Protein AF-A0A380S3Y5-F1 (afdb_monomer_lite)

Sequence (289 aa):
MFCKILGYDIKRGILNSYKGHILTVLLSIFICISFACEYTKFYELKSAHYLDILFFAFAGSPKFVPGKDMQFVFPLFWATIFLLPLYLSSYYPFYDLIGYGKTILIQSGSRYKWWLSKTIWCILRIAAYFLAIYLVALVFCLVMGIPVKYSVTENAHSMVINSCYKADVYAPGEYALLDFNGQMGILFLLAPVIVLSVLSILQMTISLLSTPVYGFLLSAVILVSSTYYLHPLFIGNYLMVLRSDRLFSGGVNEVTGSAISLLLIIFVTVINLMVFKKYDILANVFKDE

Radius of gyration: 20.64 Å; chains: 1; bounding box: 56×35×61 Å

Foldseek 3Di:
DLVVLLVVLCVVLPVVLVVLLVVLLVLLVVLLVVQCVLLVVPDDQQPWELVLSLLLQLQFAAADDPPLPDDQDGPVSNLCLQLSLLVSLLCSLLCLLLPVVVVVCVVVVDLPSNLVSSLVSLLVSQVVSLVSSSVSSVVSCVVSVHHHDQFGDPSSVCSSCVVHPDPVRDDPDQWDFDDAPRHDDPLLSCLSSLQSSLLSLQLSLVCLVPNSVVSSVVSSVLLSVCSHDQDLVSLNQLSHPSQDCSTTVNHDHSVSSSVVSNVSSVVSSVVSSVSSVPRDSPPVPPPVD

pLDDT: mean 90.15, std 9.68, range [37.62, 98.56]

Secondary structure (DSSP, 8-state):
-HHHHHHHHIIIIIIT-HHHHHHHHHHHHHHHHHHHHHHTTTS-GGG--HHHHHHHHT-------TTSS------HHHHHHHHHHHHHHHTHHHHHHHTHHHHHHHHHT-HHHHHHHHHHHHHHHHHHHHHHHHHHHHHHHHHHT----SS--HHHHHHHHHHH--TTTSPTTTTPBP---S---THHHHHHHHHHHHHHHHHHHHHHHS-HHHHHHHHHHHHHHHHH---TT-GGGGG-GGGBTTTBTT-B-HHHHHHHHHHHHHHHHHHHHHHHHH--TTGGGSS--

Structure (mmCIF, N/CA/C/O backbone):
data_AF-A0A380S3Y5-F1
#
_entry.id   AF-A0A380S3Y5-F1
#
loop_
_atom_site.group_PDB
_atom_site.id
_atom_site.type_symbol
_atom_site.label_atom_id
_atom_site.label_alt_id
_atom_site.label_comp_id
_atom_site.label_asym_id
_atom_site.label_entity_id
_atom_site.label_seq_id
_atom_site.pdbx_PDB_ins_code
_atom_site.Cartn_x
_atom_site.Cartn_y
_atom_site.Cartn_z
_atom_site.occupancy
_atom_site.B_iso_or_equiv
_atom_site.auth_seq_id
_atom_site.auth_comp_id
_atom_site.auth_asym_id
_atom_site.auth_atom_id
_atom_site.pdbx_PDB_model_num
ATOM 1 N N . MET A 1 1 ? -4.730 2.626 29.800 1.00 82.19 1 MET A N 1
ATOM 2 C CA . MET A 1 1 ? -5.968 2.020 29.246 1.00 82.19 1 MET A CA 1
ATOM 3 C C . MET A 1 1 ? -5.941 1.920 27.724 1.00 82.19 1 MET A C 1
ATOM 5 O O . MET A 1 1 ? -6.146 0.826 27.228 1.00 82.19 1 MET A O 1
ATOM 9 N N . PHE A 1 2 ? -5.621 2.997 26.996 1.00 87.75 2 PHE A N 1
ATOM 10 C CA . PHE A 1 2 ? -5.506 2.990 25.528 1.00 87.75 2 PHE A CA 1
ATOM 11 C C . PHE A 1 2 ? -4.634 1.850 24.968 1.00 87.75 2 PHE A C 1
ATOM 13 O O . PHE A 1 2 ? -5.117 1.067 24.162 1.00 87.75 2 PHE A O 1
ATOM 20 N N . CYS A 1 3 ? -3.410 1.667 25.478 1.00 88.31 3 CYS A N 1
ATOM 21 C CA . CYS A 1 3 ? -2.515 0.602 25.002 1.00 88.31 3 CYS A CA 1
ATOM 22 C C . CYS A 1 3 ? -3.096 -0.812 25.171 1.00 88.31 3 CYS A C 1
ATOM 24 O O . CYS A 1 3 ? -2.767 -1.701 24.395 1.00 88.31 3 CYS A O 1
ATOM 26 N N . LYS A 1 4 ? -3.983 -1.028 26.157 1.00 88.50 4 LYS A N 1
ATOM 27 C CA . LYS A 1 4 ? -4.675 -2.315 26.334 1.00 88.50 4 LYS A CA 1
ATOM 28 C C . LYS A 1 4 ? -5.726 -2.538 25.239 1.00 88.50 4 LYS A C 1
ATOM 30 O O . LYS A 1 4 ? -5.836 -3.653 24.747 1.00 88.50 4 LYS A O 1
ATOM 35 N N . ILE A 1 5 ? -6.449 -1.485 24.842 1.00 89.88 5 ILE A N 1
ATOM 36 C CA . ILE A 1 5 ? -7.416 -1.522 23.728 1.00 89.88 5 ILE A CA 1
ATOM 37 C C . ILE A 1 5 ? -6.673 -1.793 22.417 1.00 89.88 5 ILE A C 1
ATOM 39 O O . ILE A 1 5 ? -7.020 -2.720 21.696 1.00 89.88 5 ILE A O 1
ATOM 43 N N . LEU A 1 6 ? -5.584 -1.063 22.163 1.00 91.69 6 LEU A N 1
ATOM 44 C CA . LEU A 1 6 ? -4.788 -1.256 20.953 1.00 91.69 6 LEU A CA 1
ATOM 45 C C . LEU A 1 6 ? -4.133 -2.642 20.902 1.00 91.69 6 LEU A C 1
ATOM 47 O O . LEU A 1 6 ? -4.171 -3.304 19.871 1.00 91.69 6 LEU A O 1
ATOM 51 N N . GLY A 1 7 ? -3.575 -3.123 22.016 1.00 90.94 7 GLY A N 1
ATOM 52 C CA . GLY A 1 7 ? -3.011 -4.472 22.093 1.00 90.94 7 GLY A CA 1
ATOM 53 C C . GLY A 1 7 ? -4.059 -5.562 21.844 1.00 90.94 7 GLY A C 1
ATOM 54 O O . GLY A 1 7 ? -3.783 -6.539 21.147 1.00 90.94 7 GLY A O 1
ATOM 55 N N . TYR A 1 8 ? -5.280 -5.372 22.355 1.00 90.69 8 TYR A N 1
ATOM 56 C CA . TYR A 1 8 ? -6.415 -6.237 22.043 1.00 90.69 8 TYR A CA 1
ATOM 57 C C . TYR A 1 8 ? -6.742 -6.218 20.546 1.00 90.69 8 TYR A C 1
ATOM 59 O O . TYR A 1 8 ? -6.896 -7.282 19.942 1.00 90.69 8 TYR A O 1
ATOM 67 N N . ASP A 1 9 ? -6.766 -5.031 19.938 1.00 91.31 9 ASP A N 1
ATOM 68 C CA . ASP A 1 9 ? -7.066 -4.861 18.519 1.00 91.31 9 ASP A CA 1
ATOM 69 C C . ASP A 1 9 ? -6.033 -5.519 17.609 1.00 91.31 9 ASP A C 1
ATOM 71 O O . ASP A 1 9 ? -6.380 -6.209 16.648 1.00 91.31 9 ASP A O 1
ATOM 75 N N . ILE A 1 10 ? -4.754 -5.365 17.939 1.00 91.81 10 ILE A N 1
ATOM 76 C CA . ILE A 1 10 ? -3.660 -6.025 17.228 1.00 91.81 10 ILE A CA 1
ATOM 77 C C . ILE A 1 10 ? -3.800 -7.543 17.355 1.00 91.81 10 ILE A C 1
ATOM 79 O O . ILE A 1 10 ? -3.753 -8.254 16.351 1.00 91.81 10 ILE A O 1
ATOM 83 N N . LYS A 1 11 ? -4.025 -8.061 18.567 1.00 89.62 11 LYS A N 1
ATOM 84 C CA . LYS A 1 11 ? -4.147 -9.507 18.780 1.00 89.62 11 LYS A CA 1
ATOM 85 C C . LYS A 1 11 ? -5.340 -10.089 18.024 1.00 89.62 11 LYS A C 1
ATOM 87 O O . LYS A 1 11 ? -5.193 -11.077 17.311 1.00 89.62 11 LYS A O 1
ATOM 92 N N . ARG A 1 12 ? -6.519 -9.482 18.157 1.00 86.44 12 ARG A N 1
ATOM 93 C CA . ARG A 1 12 ? -7.759 -10.036 17.604 1.00 86.44 12 ARG A CA 1
ATOM 94 C C . ARG A 1 12 ? -7.930 -9.742 16.116 1.00 86.44 12 ARG A C 1
ATOM 96 O O . ARG A 1 12 ? -8.317 -10.639 15.375 1.00 86.44 12 ARG A O 1
ATOM 103 N N . GLY A 1 13 ? -7.644 -8.518 15.684 1.00 85.19 13 GLY A N 1
ATOM 104 C CA . GLY A 1 13 ? -7.860 -8.088 14.303 1.00 85.19 13 GLY A CA 1
ATOM 105 C C . GLY A 1 13 ? -6.687 -8.365 13.363 1.00 85.19 13 GLY A C 1
ATOM 106 O O . GLY A 1 13 ? -6.912 -8.575 12.173 1.00 85.19 13 GLY A O 1
ATOM 107 N N . ILE A 1 14 ? -5.447 -8.400 13.867 1.00 89.44 14 ILE A N 1
ATOM 108 C CA . ILE A 1 14 ? -4.264 -8.705 13.045 1.00 89.44 14 ILE A CA 1
ATOM 109 C C . ILE A 1 14 ? -3.803 -10.135 13.307 1.00 89.44 14 ILE A C 1
ATOM 111 O O . ILE A 1 14 ? -3.941 -10.968 12.419 1.00 89.44 14 ILE A O 1
ATOM 115 N N . LEU A 1 15 ? -3.291 -10.461 14.497 1.00 87.56 15 LEU A N 1
ATOM 116 C CA . LEU A 1 15 ? -2.606 -11.743 14.737 1.00 87.56 15 LEU A CA 1
ATOM 117 C C . LEU A 1 15 ? -3.526 -12.961 14.563 1.00 87.56 15 LEU A C 1
ATOM 119 O O . LEU A 1 15 ? -3.148 -13.928 13.910 1.00 87.56 15 LEU A O 1
ATOM 123 N N . ASN A 1 16 ? -4.760 -12.889 15.060 1.00 85.69 16 ASN A N 1
ATOM 124 C CA . ASN A 1 16 ? -5.713 -13.998 14.967 1.00 85.69 16 ASN A CA 1
ATOM 125 C C . ASN A 1 16 ? -6.391 -14.123 13.586 1.00 85.69 16 ASN A C 1
ATOM 127 O O . ASN A 1 16 ? -7.142 -15.071 13.355 1.00 85.69 16 ASN A O 1
ATOM 131 N N . SER A 1 17 ? -6.130 -13.207 12.646 1.00 87.69 17 SER A N 1
ATOM 132 C CA . SER A 1 17 ? -6.705 -13.217 11.291 1.00 87.69 17 SER A CA 1
ATOM 133 C C . SER A 1 17 ? -5.911 -14.124 10.336 1.00 87.69 17 SER A C 1
ATOM 135 O O . SER A 1 17 ? -5.461 -13.703 9.267 1.00 87.69 17 SER A O 1
ATOM 137 N N . TYR A 1 18 ? -5.722 -15.392 10.722 1.00 87.44 18 TYR A N 1
ATOM 138 C CA . TYR A 1 18 ? -4.853 -16.339 10.007 1.00 87.44 18 TYR A CA 1
ATOM 139 C C . TYR A 1 18 ? -5.267 -16.549 8.542 1.00 87.44 18 TYR A C 1
ATOM 141 O O . TYR A 1 18 ? -4.406 -16.614 7.671 1.00 87.44 18 TYR A O 1
ATOM 149 N N . LYS A 1 19 ? -6.575 -16.568 8.240 1.00 91.44 19 LYS A N 1
ATOM 150 C CA . LYS A 1 19 ? -7.083 -16.701 6.861 1.00 91.44 19 LYS A CA 1
ATOM 151 C C . LYS A 1 19 ? -6.608 -15.559 5.960 1.00 91.44 19 LYS A C 1
ATOM 153 O O . LYS A 1 19 ? -6.195 -15.800 4.831 1.00 91.44 19 LYS A O 1
ATOM 158 N N . GLY A 1 20 ? -6.629 -14.325 6.470 1.00 92.94 20 GLY A N 1
ATOM 159 C CA . GLY A 1 20 ? -6.151 -13.158 5.727 1.00 92.94 20 GLY A CA 1
ATOM 160 C C . GLY A 1 20 ? -4.641 -13.199 5.497 1.00 92.94 20 GLY A C 1
ATOM 161 O O . GLY A 1 20 ? -4.178 -12.853 4.412 1.00 92.94 20 GLY A O 1
ATOM 162 N N . HIS A 1 21 ? -3.876 -13.675 6.484 1.00 93.12 21 HIS A N 1
ATOM 163 C CA . HIS A 1 21 ? -2.424 -13.845 6.348 1.00 93.12 21 HIS A CA 1
ATOM 164 C C . HIS A 1 21 ? -2.063 -14.917 5.325 1.00 93.12 21 HIS A C 1
ATOM 166 O O . HIS A 1 21 ? -1.235 -14.659 4.460 1.00 93.12 21 HIS A O 1
ATOM 172 N N . ILE A 1 22 ? -2.731 -16.074 5.362 1.00 95.56 22 ILE A N 1
ATOM 173 C CA . ILE A 1 22 ? -2.546 -17.140 4.366 1.00 95.56 22 ILE A CA 1
ATOM 174 C C . ILE A 1 22 ? -2.820 -16.598 2.963 1.00 95.56 22 ILE A C 1
ATOM 176 O O . ILE A 1 22 ? -1.991 -16.760 2.075 1.00 95.56 22 ILE A O 1
ATOM 180 N N . LEU A 1 23 ? -3.940 -15.898 2.769 1.00 96.75 23 LEU A N 1
ATOM 181 C CA . LEU A 1 23 ? -4.290 -15.330 1.468 1.00 96.75 23 LEU A CA 1
ATOM 182 C C . LEU A 1 23 ? -3.257 -14.300 0.980 1.00 96.75 23 LEU A C 1
ATOM 184 O O . LEU A 1 23 ? -2.917 -14.278 -0.199 1.00 96.75 23 LEU A O 1
ATOM 188 N N . THR A 1 24 ? -2.712 -13.491 1.892 1.00 97.06 24 THR A N 1
ATOM 189 C CA . THR A 1 24 ? -1.643 -12.527 1.586 1.00 97.06 24 THR A CA 1
ATOM 190 C C . THR A 1 24 ? -0.357 -13.234 1.158 1.00 97.06 24 THR A C 1
ATOM 192 O O . THR A 1 24 ? 0.256 -12.849 0.164 1.00 97.06 24 THR A O 1
ATOM 195 N N . VAL A 1 25 ? 0.039 -14.297 1.865 1.00 97.75 25 VAL A N 1
ATOM 196 C CA . VAL A 1 25 ? 1.222 -15.100 1.520 1.00 97.75 25 VAL A CA 1
ATOM 197 C C . VAL A 1 25 ? 1.037 -15.790 0.169 1.00 97.75 25 VAL A C 1
ATOM 199 O O . VAL A 1 25 ? 1.935 -15.720 -0.664 1.00 97.75 25 VAL A O 1
ATOM 202 N N . LEU A 1 26 ? -0.132 -16.384 -0.094 1.00 97.88 26 LEU A N 1
ATOM 203 C CA . LEU A 1 26 ? -0.436 -17.014 -1.383 1.00 97.88 26 LEU A CA 1
ATOM 204 C C . LEU A 1 26 ? -0.360 -16.013 -2.538 1.00 97.88 26 LEU A C 1
ATOM 206 O O . LEU A 1 26 ? 0.268 -16.303 -3.553 1.00 97.88 26 LEU A O 1
ATOM 210 N N . LEU A 1 27 ? -0.934 -14.819 -2.368 1.00 98.06 27 LEU A N 1
ATOM 211 C CA . LEU A 1 27 ? -0.817 -13.753 -3.361 1.00 98.06 27 LEU A CA 1
ATOM 212 C C . LEU A 1 27 ? 0.646 -13.334 -3.567 1.00 98.06 27 LEU A C 1
ATOM 214 O O . LEU A 1 27 ? 1.077 -13.159 -4.699 1.00 98.06 27 LEU A O 1
ATOM 218 N N . SER A 1 28 ? 1.426 -13.215 -2.494 1.00 98.06 28 SER A N 1
ATOM 219 C CA . SER A 1 28 ? 2.843 -12.832 -2.569 1.00 98.06 28 SER A CA 1
ATOM 220 C C . SER A 1 28 ? 3.682 -13.872 -3.317 1.00 98.06 28 SER A C 1
ATOM 222 O O . SER A 1 28 ? 4.519 -13.515 -4.143 1.00 98.06 28 SER A O 1
ATOM 224 N N . ILE A 1 29 ? 3.423 -15.161 -3.081 1.00 98.31 29 ILE A N 1
ATOM 225 C CA . ILE A 1 29 ? 4.042 -16.263 -3.829 1.00 98.31 29 ILE A CA 1
ATOM 226 C C . ILE A 1 29 ? 3.630 -16.191 -5.302 1.00 98.31 29 ILE A C 1
ATOM 228 O O . ILE A 1 29 ? 4.487 -16.284 -6.178 1.00 98.31 29 ILE A O 1
ATOM 232 N N . PHE A 1 30 ? 2.343 -15.970 -5.582 1.00 98.00 30 PHE A N 1
ATOM 233 C CA . PHE A 1 30 ? 1.842 -15.811 -6.946 1.00 98.00 30 PHE A CA 1
ATOM 234 C C . PHE A 1 30 ? 2.520 -14.643 -7.678 1.00 98.00 30 PHE A C 1
ATOM 236 O O . PHE A 1 30 ? 2.898 -14.803 -8.836 1.00 98.00 30 PHE A O 1
ATOM 243 N N . ILE A 1 31 ? 2.749 -13.509 -7.005 1.00 97.94 31 ILE A N 1
ATOM 244 C CA . ILE A 1 31 ? 3.502 -12.373 -7.558 1.00 97.94 31 ILE A CA 1
ATOM 245 C C . ILE A 1 31 ? 4.930 -12.794 -7.920 1.00 97.94 31 ILE A C 1
ATOM 247 O O . ILE A 1 31 ? 5.377 -12.527 -9.033 1.00 97.94 31 ILE A O 1
ATOM 251 N N . CYS A 1 32 ? 5.634 -13.474 -7.011 1.00 98.19 32 CYS A N 1
ATOM 252 C CA . CYS A 1 32 ? 7.019 -13.897 -7.233 1.00 98.19 32 CYS A CA 1
ATOM 253 C C . CYS A 1 32 ? 7.143 -14.894 -8.394 1.00 98.19 32 CYS A C 1
ATOM 255 O O . CYS A 1 32 ? 8.032 -14.758 -9.233 1.00 98.19 32 CYS A O 1
ATOM 257 N N . ILE A 1 33 ? 6.233 -15.872 -8.470 1.00 97.69 33 ILE A N 1
ATOM 258 C CA . ILE A 1 33 ? 6.188 -16.844 -9.570 1.00 97.69 33 ILE A CA 1
ATOM 259 C C . ILE A 1 33 ? 5.862 -16.137 -10.886 1.00 97.69 33 ILE A C 1
ATOM 261 O O . ILE A 1 33 ? 6.548 -16.368 -11.874 1.00 97.69 33 ILE A O 1
ATOM 265 N N . SER A 1 34 ? 4.866 -15.245 -10.894 1.00 96.94 34 SER A N 1
ATOM 266 C CA . SER A 1 34 ? 4.485 -14.489 -12.094 1.00 96.94 34 SER A CA 1
ATOM 267 C C . SER A 1 34 ? 5.649 -13.651 -12.615 1.00 96.94 34 SER A C 1
ATOM 269 O O . SER A 1 34 ? 5.942 -13.691 -13.806 1.00 96.94 34 SER A O 1
ATOM 271 N N . PHE A 1 35 ? 6.364 -12.962 -11.720 1.00 97.25 35 PHE A N 1
ATOM 272 C CA . PHE A 1 35 ? 7.582 -12.239 -12.069 1.00 97.25 35 PHE A CA 1
ATOM 273 C C . PHE A 1 35 ? 8.636 -13.172 -12.669 1.00 97.25 35 PHE A C 1
ATOM 275 O O . PHE A 1 35 ? 9.157 -12.889 -13.741 1.00 97.25 35 PHE A O 1
ATOM 282 N N . ALA A 1 36 ? 8.933 -14.299 -12.017 1.00 97.44 36 ALA A N 1
ATOM 283 C CA . ALA A 1 36 ? 9.941 -15.229 -12.509 1.00 97.44 36 ALA A CA 1
ATOM 284 C C . ALA A 1 36 ? 9.571 -15.797 -13.889 1.00 97.44 36 ALA A C 1
ATOM 286 O O . ALA A 1 36 ? 10.432 -15.865 -14.764 1.00 97.44 36 ALA A O 1
ATOM 287 N N . CYS A 1 37 ? 8.302 -16.145 -14.114 1.00 96.31 37 CYS A N 1
ATOM 288 C CA . CYS A 1 37 ? 7.811 -16.618 -15.406 1.00 96.31 37 CYS A CA 1
ATOM 289 C C . CYS A 1 37 ? 7.932 -15.553 -16.498 1.00 96.31 37 CYS A C 1
ATOM 291 O O . CYS A 1 37 ? 8.305 -15.887 -17.617 1.00 96.31 37 CYS A O 1
ATOM 293 N N . GLU A 1 38 ? 7.632 -14.289 -16.196 1.00 95.00 38 GLU A N 1
ATOM 294 C CA . GLU A 1 38 ? 7.711 -13.216 -17.191 1.00 95.00 38 GLU A CA 1
ATOM 295 C C . GLU A 1 38 ? 9.162 -12.822 -17.487 1.00 95.00 38 GLU A C 1
ATOM 297 O O . GLU A 1 38 ? 9.548 -12.679 -18.645 1.00 95.00 38 GLU A O 1
ATOM 302 N N . TYR A 1 39 ? 9.994 -12.739 -16.448 1.00 95.75 39 TYR A N 1
ATOM 303 C CA . TYR A 1 39 ? 11.393 -12.336 -16.551 1.00 95.75 39 TYR A CA 1
ATOM 304 C C . TYR A 1 39 ? 12.244 -13.377 -17.290 1.00 95.75 39 TYR A C 1
ATOM 306 O O . TYR A 1 39 ? 13.055 -13.029 -18.148 1.00 95.75 39 TYR A O 1
ATOM 314 N N . THR A 1 40 ? 12.011 -14.669 -17.027 1.00 95.75 40 THR A N 1
ATOM 315 C CA . THR A 1 40 ? 12.770 -15.775 -17.645 1.00 95.75 40 THR A CA 1
ATOM 316 C C . THR A 1 40 ? 12.479 -16.013 -19.123 1.00 95.75 40 THR A C 1
ATOM 318 O O . THR A 1 40 ? 13.234 -16.731 -19.774 1.00 95.75 40 THR A O 1
ATOM 321 N N . LYS A 1 41 ? 11.445 -15.376 -19.690 1.00 94.69 41 LYS A N 1
ATOM 322 C CA . LYS A 1 41 ? 11.217 -15.368 -21.146 1.00 94.69 41 LYS A CA 1
ATOM 323 C C . LYS A 1 41 ? 12.329 -14.647 -21.907 1.00 94.69 41 LYS A C 1
ATOM 325 O O . LYS A 1 41 ? 12.559 -14.958 -23.071 1.00 94.69 41 LYS A O 1
ATOM 330 N N . PHE A 1 42 ? 12.985 -13.684 -21.260 1.00 93.06 42 PHE A N 1
ATOM 331 C CA . PHE A 1 42 ? 13.936 -12.783 -21.909 1.00 93.06 42 PHE A CA 1
ATOM 332 C C . PHE A 1 42 ? 15.309 -12.764 -21.227 1.00 93.06 42 PHE A C 1
ATOM 334 O O . PHE A 1 42 ? 16.310 -12.521 -21.896 1.00 93.06 42 PHE A O 1
ATOM 341 N N . TYR A 1 43 ? 15.377 -13.036 -19.918 1.00 94.94 43 TYR A N 1
ATOM 342 C CA . TYR A 1 43 ? 16.585 -12.839 -19.114 1.00 94.94 43 TYR A CA 1
ATOM 343 C C . TYR A 1 43 ? 16.798 -13.954 -18.084 1.00 94.94 43 TYR A C 1
ATOM 345 O O . TYR A 1 43 ? 15.857 -14.559 -17.579 1.00 94.94 43 TYR A O 1
ATOM 353 N N . GLU A 1 44 ? 18.044 -14.195 -17.680 1.00 94.56 44 GLU A N 1
ATOM 354 C CA . GLU A 1 44 ? 18.323 -15.117 -16.576 1.00 94.56 44 GLU A CA 1
ATOM 355 C C . GLU A 1 44 ? 17.874 -14.535 -15.233 1.00 94.56 44 GLU A C 1
ATOM 357 O O . GLU A 1 44 ? 18.277 -13.429 -14.871 1.00 94.56 44 GLU A O 1
ATOM 362 N N . LEU A 1 45 ? 17.128 -15.305 -14.434 1.00 93.69 45 LEU A N 1
ATOM 363 C CA . LEU A 1 45 ? 16.557 -14.845 -13.158 1.00 93.69 45 LEU A CA 1
ATOM 364 C C . LEU A 1 45 ? 17.604 -14.284 -12.176 1.00 93.69 45 LEU A C 1
ATOM 366 O O . LEU A 1 45 ? 17.312 -13.350 -11.438 1.00 93.69 45 LEU A O 1
ATOM 370 N N . LYS A 1 46 ? 18.841 -14.799 -12.197 1.00 94.19 46 LYS A N 1
ATOM 371 C CA . LYS A 1 46 ? 19.945 -14.317 -11.343 1.00 94.19 46 LYS A CA 1
ATOM 372 C C . LYS A 1 46 ? 20.400 -12.890 -11.662 1.00 94.19 46 LYS A C 1
ATOM 374 O O . LYS A 1 46 ? 21.079 -12.282 -10.839 1.00 94.19 46 LYS A O 1
ATOM 379 N N . SER A 1 47 ? 20.049 -12.368 -12.839 1.00 95.19 47 SER A N 1
ATOM 380 C CA . SER A 1 47 ? 20.332 -10.980 -13.215 1.00 95.19 47 SER A CA 1
ATOM 381 C C . SER A 1 47 ? 19.338 -9.980 -12.616 1.00 95.19 47 SER A C 1
ATOM 383 O O . SER A 1 47 ? 19.633 -8.790 -12.612 1.00 95.19 47 SER A O 1
ATOM 385 N N . ALA A 1 48 ? 18.190 -10.444 -12.108 1.00 97.19 48 ALA A N 1
ATOM 386 C CA . ALA A 1 48 ? 17.204 -9.590 -11.453 1.00 97.19 48 ALA A CA 1
ATOM 387 C C . ALA A 1 48 ? 17.703 -9.087 -10.091 1.00 97.19 48 ALA A C 1
ATOM 389 O O . ALA A 1 48 ? 18.603 -9.659 -9.475 1.00 97.19 48 ALA A O 1
ATOM 390 N N . HIS A 1 49 ? 17.068 -8.042 -9.575 1.00 97.19 49 HIS A N 1
ATOM 391 C CA . HIS A 1 49 ? 17.216 -7.568 -8.205 1.00 97.19 49 HIS A CA 1
ATOM 392 C C . HIS A 1 49 ? 15.914 -7.747 -7.414 1.00 97.19 49 HIS A C 1
ATOM 394 O O . HIS A 1 49 ? 14.824 -7.802 -7.975 1.00 97.19 49 HIS A O 1
ATOM 400 N N . TYR A 1 50 ? 16.009 -7.758 -6.082 1.00 97.25 50 TYR A N 1
ATOM 401 C CA . TYR A 1 50 ? 14.838 -7.790 -5.191 1.00 97.25 50 TYR A CA 1
ATOM 402 C C . TYR A 1 50 ? 13.770 -6.739 -5.540 1.00 97.25 50 TYR A C 1
ATOM 404 O O . TYR A 1 50 ? 12.573 -7.035 -5.536 1.00 97.25 50 TYR A O 1
ATOM 412 N N . LEU A 1 51 ? 14.196 -5.514 -5.865 1.00 97.06 51 LEU A N 1
ATOM 413 C CA . LEU A 1 51 ? 13.271 -4.421 -6.153 1.00 97.06 51 LEU A CA 1
ATOM 414 C C . LEU A 1 51 ? 12.500 -4.614 -7.470 1.00 97.06 51 LEU A C 1
ATOM 416 O O . LEU A 1 51 ? 11.397 -4.085 -7.593 1.00 97.06 51 LEU A O 1
ATOM 420 N N . ASP A 1 52 ? 13.021 -5.414 -8.405 1.00 97.62 52 ASP A N 1
ATOM 421 C CA . ASP A 1 52 ? 12.381 -5.698 -9.697 1.00 97.62 52 ASP A CA 1
ATOM 422 C C . ASP A 1 52 ? 11.039 -6.414 -9.524 1.00 97.62 52 ASP A C 1
ATOM 424 O O . ASP A 1 52 ? 10.080 -6.125 -10.238 1.00 97.62 52 ASP A O 1
ATOM 428 N N . ILE A 1 53 ? 10.942 -7.299 -8.525 1.00 97.69 53 ILE A N 1
ATOM 429 C CA . ILE A 1 53 ? 9.709 -8.031 -8.206 1.00 97.69 53 ILE A CA 1
ATOM 430 C C . ILE A 1 53 ? 8.609 -7.052 -7.791 1.00 97.69 53 ILE A C 1
ATOM 432 O O . ILE A 1 53 ? 7.472 -7.143 -8.253 1.00 97.69 53 ILE A O 1
ATOM 436 N N . LEU A 1 54 ? 8.946 -6.096 -6.920 1.00 97.50 54 LEU A N 1
ATOM 437 C CA . LEU A 1 54 ? 8.000 -5.088 -6.441 1.00 97.50 54 LEU A CA 1
ATOM 438 C C . LEU A 1 54 ? 7.672 -4.069 -7.534 1.00 97.50 54 LEU A C 1
ATOM 440 O O . LEU A 1 54 ? 6.523 -3.653 -7.654 1.00 97.50 54 LEU A O 1
ATOM 444 N N . PHE A 1 55 ? 8.661 -3.692 -8.347 1.00 96.88 55 PHE A N 1
ATOM 445 C CA . PHE A 1 55 ? 8.474 -2.814 -9.500 1.00 96.88 55 PHE A CA 1
ATOM 446 C C . PHE A 1 55 ? 7.485 -3.421 -10.503 1.00 96.88 55 PHE A C 1
ATOM 448 O O . PHE A 1 55 ? 6.550 -2.748 -10.931 1.00 96.88 55 PHE A O 1
ATOM 455 N N . PHE A 1 56 ? 7.624 -4.718 -10.792 1.00 96.50 56 PHE A N 1
ATOM 456 C CA . PHE A 1 56 ? 6.673 -5.488 -11.590 1.00 96.50 56 PHE A CA 1
ATOM 457 C C . PHE A 1 56 ? 5.287 -5.557 -10.933 1.00 96.50 56 PHE A C 1
ATOM 459 O O . PHE A 1 56 ? 4.278 -5.274 -11.578 1.00 96.50 56 PHE A O 1
ATOM 466 N N . ALA A 1 57 ? 5.221 -5.870 -9.635 1.00 96.75 57 ALA A N 1
ATOM 467 C CA . ALA A 1 57 ? 3.960 -5.968 -8.899 1.00 96.75 57 ALA A CA 1
ATOM 468 C C . ALA A 1 57 ? 3.166 -4.651 -8.896 1.00 96.75 57 ALA A C 1
ATOM 470 O O . ALA A 1 57 ? 1.940 -4.649 -9.020 1.00 96.75 57 ALA A O 1
ATOM 471 N N . PHE A 1 58 ? 3.864 -3.522 -8.767 1.00 96.44 58 PHE A N 1
ATOM 472 C CA . PHE A 1 58 ? 3.271 -2.189 -8.672 1.00 96.44 58 PHE A CA 1
ATOM 473 C C . PHE A 1 58 ? 3.220 -1.449 -10.017 1.00 96.44 58 PHE A C 1
ATOM 475 O O . PHE A 1 58 ? 2.857 -0.273 -10.042 1.00 96.44 58 PHE A O 1
ATOM 482 N N . ALA A 1 59 ? 3.520 -2.122 -11.136 1.00 94.38 59 ALA A N 1
ATOM 483 C CA . ALA A 1 59 ? 3.521 -1.538 -12.480 1.00 94.38 59 ALA A CA 1
ATOM 484 C C . ALA A 1 59 ? 2.227 -0.759 -12.780 1.00 94.38 59 ALA A C 1
ATOM 486 O O . ALA A 1 59 ? 2.266 0.425 -13.125 1.00 94.38 59 ALA A O 1
ATOM 487 N N . GLY A 1 60 ? 1.074 -1.402 -12.569 1.00 93.50 60 GLY A N 1
ATOM 488 C CA . GLY A 1 60 ? -0.233 -0.815 -12.852 1.00 93.50 60 GLY A CA 1
ATOM 489 C C . GLY A 1 60 ? -0.496 -0.682 -14.349 1.00 93.50 60 GLY A C 1
ATOM 490 O O . GLY A 1 60 ? -0.131 -1.554 -15.130 1.00 93.50 60 GLY A O 1
ATOM 491 N N . SER A 1 61 ? -1.145 0.409 -14.747 1.00 90.44 61 SER A N 1
ATOM 492 C CA . SER A 1 61 ? -1.412 0.733 -16.154 1.00 90.44 61 SER A CA 1
ATOM 493 C C . SER A 1 61 ? -0.857 2.115 -16.498 1.00 90.44 61 SER A C 1
ATOM 495 O O . SER A 1 61 ? -0.982 3.022 -15.662 1.00 90.44 61 SER A O 1
ATOM 497 N N . PRO A 1 62 ? -0.336 2.339 -17.716 1.00 89.25 62 PRO A N 1
ATOM 498 C CA . PRO A 1 62 ? 0.046 3.679 -18.155 1.00 89.25 62 PRO A CA 1
ATOM 499 C C . PRO A 1 62 ? -1.182 4.602 -18.269 1.00 89.25 62 PRO A C 1
ATOM 501 O O . PRO A 1 62 ? -2.328 4.192 -18.040 1.00 89.25 62 PRO A O 1
ATOM 504 N N . LYS A 1 63 ? -0.960 5.878 -18.605 1.00 87.50 63 LYS A N 1
ATOM 505 C CA . LYS A 1 63 ? -2.038 6.844 -18.874 1.00 87.50 63 LYS A CA 1
ATOM 506 C C . LYS A 1 63 ? -2.962 6.310 -19.974 1.00 87.50 63 LYS A C 1
ATOM 508 O O . LYS A 1 63 ? -2.493 5.960 -21.056 1.00 87.50 63 LYS A O 1
ATOM 513 N N . PHE A 1 64 ? -4.268 6.282 -19.721 1.00 85.50 64 PHE A N 1
ATOM 514 C CA . PHE A 1 64 ? -5.246 5.981 -20.763 1.00 85.50 64 PHE A CA 1
ATOM 515 C C . PHE A 1 64 ? -5.444 7.207 -21.667 1.00 85.50 64 PHE A C 1
ATOM 517 O O . PHE A 1 64 ? -5.616 8.322 -21.173 1.00 85.50 64 PHE A O 1
ATOM 524 N N . VAL A 1 65 ? -5.404 7.004 -22.987 1.00 81.19 65 VAL A N 1
ATOM 525 C CA . VAL A 1 65 ? -5.616 8.056 -23.992 1.00 81.19 65 VAL A CA 1
ATOM 526 C C . VAL A 1 65 ? -6.809 7.652 -24.864 1.00 81.19 65 VAL A C 1
ATOM 528 O O . VAL A 1 65 ? -6.663 6.757 -25.701 1.00 81.19 65 VAL A O 1
ATOM 531 N N . PRO A 1 66 ? -7.991 8.267 -24.674 1.00 78.06 66 PRO A N 1
ATOM 532 C CA . PRO A 1 66 ? -9.166 7.968 -25.485 1.00 78.06 66 PRO A CA 1
ATOM 533 C C . PRO A 1 66 ? -8.916 8.252 -26.975 1.00 78.06 66 PRO A C 1
ATOM 535 O O . PRO A 1 66 ? -8.336 9.278 -27.320 1.00 78.06 66 PRO A O 1
ATOM 538 N N . GLY A 1 67 ? -9.385 7.365 -27.858 1.00 71.12 67 GLY A N 1
ATOM 539 C CA . GLY A 1 67 ? -9.449 7.618 -29.305 1.00 71.12 67 GLY A CA 1
ATOM 540 C C . GLY A 1 67 ? -8.196 7.301 -30.134 1.00 71.12 67 GLY A C 1
ATOM 541 O O . GLY A 1 67 ? -8.215 7.562 -31.330 1.00 71.12 67 GLY A O 1
ATOM 542 N N . LYS A 1 68 ? -7.131 6.731 -29.552 1.00 66.31 68 LYS A N 1
ATOM 543 C CA . LYS A 1 68 ? -5.899 6.332 -30.275 1.00 66.31 68 LYS A CA 1
ATOM 544 C C . LYS A 1 68 ? -5.732 4.810 -30.425 1.00 66.31 68 LYS A C 1
ATOM 546 O O . LYS A 1 68 ? -4.682 4.276 -30.082 1.00 66.31 68 LYS A O 1
ATOM 551 N N . ASP A 1 69 ? -6.790 4.100 -30.820 1.00 65.69 69 ASP A N 1
ATOM 552 C CA . ASP A 1 69 ? -6.826 2.625 -30.969 1.00 65.69 69 ASP A CA 1
ATOM 553 C C . ASP A 1 69 ? -6.433 1.807 -29.720 1.00 65.69 69 ASP A C 1
ATOM 555 O O . ASP A 1 69 ? -6.275 0.585 -29.763 1.00 65.69 69 ASP A O 1
ATOM 559 N N . MET A 1 70 ? -6.327 2.458 -28.560 1.00 66.56 70 MET A N 1
ATOM 560 C CA . MET A 1 70 ? -6.108 1.796 -27.282 1.00 66.56 70 MET A CA 1
ATOM 561 C C . MET A 1 70 ? -7.438 1.427 -26.649 1.00 66.56 70 MET A C 1
ATOM 563 O O . MET A 1 70 ? -8.218 2.290 -26.241 1.00 66.56 70 MET A O 1
ATOM 567 N N . GLN A 1 71 ? -7.663 0.127 -26.491 1.00 76.62 71 GLN A N 1
ATOM 568 C CA . GLN A 1 71 ? -8.671 -0.360 -25.563 1.00 76.62 71 GLN A CA 1
ATOM 569 C C . GLN A 1 71 ? -8.173 -0.151 -24.134 1.00 76.62 71 GLN A C 1
ATOM 571 O O . GLN A 1 71 ? -7.006 -0.396 -23.820 1.00 76.62 71 GLN A O 1
ATOM 576 N N . PHE A 1 72 ? -9.061 0.316 -23.260 1.00 81.19 72 PHE A N 1
ATOM 577 C CA . PHE A 1 72 ? -8.762 0.377 -21.839 1.00 81.19 72 PHE A CA 1
ATOM 578 C C . PHE A 1 72 ? -8.611 -1.050 -21.301 1.00 81.19 72 PHE A C 1
ATOM 580 O O . PHE A 1 72 ? -9.578 -1.810 -21.261 1.00 81.19 72 PHE A O 1
ATOM 587 N N . VAL A 1 73 ? -7.397 -1.405 -20.879 1.00 83.75 73 VAL A N 1
ATOM 588 C CA . VAL A 1 73 ? -7.117 -2.681 -20.217 1.00 83.75 73 VAL A CA 1
ATOM 589 C C . VAL A 1 73 ? -7.035 -2.427 -18.721 1.00 83.75 73 VAL A C 1
ATOM 591 O O . VAL A 1 73 ? -6.108 -1.779 -18.234 1.00 83.75 73 VAL A O 1
ATOM 594 N N . PHE A 1 74 ? -8.020 -2.933 -17.986 1.00 86.75 74 PHE A N 1
ATOM 595 C CA . PHE A 1 74 ? -8.035 -2.821 -16.535 1.00 86.75 74 PHE A CA 1
ATOM 596 C C . PHE A 1 74 ? -6.893 -3.656 -15.923 1.00 86.75 74 PHE A C 1
ATOM 598 O O . PHE A 1 74 ? -6.834 -4.863 -16.180 1.00 86.75 74 PHE A O 1
ATOM 605 N N . PRO A 1 75 ? -6.001 -3.071 -15.096 1.00 91.56 75 PRO A N 1
ATOM 606 C CA . PRO A 1 75 ? -4.862 -3.793 -14.538 1.00 91.56 75 PRO A CA 1
ATOM 607 C C . PRO A 1 75 ? -5.312 -4.689 -13.372 1.00 91.56 75 PRO A C 1
ATOM 609 O O . PRO A 1 75 ? -5.133 -4.361 -12.199 1.00 91.56 75 PRO A O 1
ATOM 612 N N . LEU A 1 76 ? -5.910 -5.841 -13.694 1.00 90.88 76 LEU A N 1
ATOM 613 C CA . LEU A 1 76 ? -6.508 -6.760 -12.717 1.00 90.88 76 LEU A CA 1
ATOM 614 C C . LEU A 1 76 ? -5.496 -7.261 -11.675 1.00 90.88 76 LEU A C 1
ATOM 616 O O . LEU A 1 76 ? -5.821 -7.367 -10.491 1.00 90.88 76 LEU A O 1
ATOM 620 N N . PHE A 1 77 ? -4.263 -7.534 -12.109 1.00 91.69 77 PHE A N 1
ATOM 621 C CA . PHE A 1 77 ? -3.177 -7.974 -11.232 1.00 91.69 77 PHE A CA 1
ATOM 622 C C . PHE A 1 77 ? -2.866 -6.924 -10.155 1.00 91.69 77 PHE A C 1
ATOM 624 O O . PHE A 1 77 ? -2.919 -7.220 -8.963 1.00 91.69 77 PHE A O 1
ATOM 631 N N . TRP A 1 78 ? -2.674 -5.671 -10.571 1.00 95.69 78 TRP A N 1
ATOM 632 C CA . TRP A 1 78 ? -2.490 -4.531 -9.674 1.00 95.69 78 TRP A CA 1
ATOM 633 C C . TRP A 1 78 ? -3.710 -4.333 -8.765 1.00 95.69 78 TRP A C 1
ATOM 635 O O . TRP A 1 78 ? -3.576 -4.245 -7.547 1.00 95.69 78 TRP A O 1
ATOM 645 N N . ALA A 1 79 ? -4.922 -4.350 -9.326 1.00 96.12 79 ALA A N 1
ATOM 646 C CA . ALA A 1 79 ? -6.146 -4.137 -8.560 1.00 96.12 79 ALA A CA 1
ATOM 647 C C . ALA A 1 79 ? -6.308 -5.175 -7.442 1.00 96.12 79 ALA A C 1
ATOM 649 O O . ALA A 1 79 ? -6.702 -4.822 -6.334 1.00 96.12 79 ALA A O 1
ATOM 650 N N . THR A 1 80 ? -5.939 -6.432 -7.692 1.00 95.62 80 THR A N 1
ATOM 651 C CA . THR A 1 80 ? -5.985 -7.500 -6.685 1.00 95.62 80 THR A CA 1
ATOM 652 C C . THR A 1 80 ? -5.069 -7.195 -5.496 1.00 95.62 80 THR A C 1
ATOM 654 O O . THR A 1 80 ? -5.491 -7.347 -4.350 1.00 95.62 80 THR A O 1
ATOM 657 N N . ILE A 1 81 ? -3.853 -6.698 -5.750 1.00 97.62 81 ILE A N 1
ATOM 658 C CA . ILE A 1 81 ? -2.874 -6.338 -4.711 1.00 97.62 81 ILE A CA 1
ATOM 659 C C . ILE A 1 81 ? -3.401 -5.216 -3.809 1.00 97.62 81 ILE A C 1
ATOM 661 O O . ILE A 1 81 ? -3.243 -5.276 -2.592 1.00 97.62 81 ILE A O 1
ATOM 665 N N . PHE A 1 82 ? -4.055 -4.203 -4.380 1.00 97.81 82 PHE A N 1
ATOM 666 C CA . PHE A 1 82 ? -4.490 -3.029 -3.614 1.00 97.81 82 PHE A CA 1
ATOM 667 C C . PHE A 1 82 ? -5.916 -3.144 -3.049 1.00 97.81 82 PHE A C 1
ATOM 669 O O . PHE A 1 82 ? -6.209 -2.549 -2.013 1.00 97.81 82 PHE A O 1
ATOM 676 N N . LEU A 1 83 ? -6.800 -3.941 -3.659 1.00 97.31 83 LEU A N 1
ATOM 677 C CA . LEU A 1 83 ? -8.162 -4.173 -3.159 1.00 97.31 83 LEU A CA 1
ATOM 678 C C . LEU A 1 83 ? -8.225 -5.243 -2.070 1.00 97.31 83 LEU A C 1
ATOM 680 O O . LEU A 1 83 ? -9.039 -5.127 -1.154 1.00 97.31 83 LEU A O 1
ATOM 684 N N . LEU A 1 84 ? -7.377 -6.271 -2.125 1.00 97.00 84 LEU A N 1
ATOM 685 C CA . LEU A 1 84 ? -7.379 -7.330 -1.121 1.00 97.00 84 LEU A CA 1
ATOM 686 C C . LEU A 1 84 ? -7.184 -6.826 0.326 1.00 97.00 84 LEU A C 1
ATOM 688 O O . LEU A 1 84 ? -7.988 -7.201 1.183 1.00 97.00 84 LEU A O 1
ATOM 692 N N . PRO A 1 85 ? -6.184 -5.984 0.655 1.00 96.81 85 PRO A N 1
ATOM 693 C CA . PRO A 1 85 ? -5.999 -5.520 2.031 1.00 96.81 85 PRO A CA 1
ATOM 694 C C . PRO A 1 85 ? -7.179 -4.681 2.529 1.00 96.81 85 PRO A C 1
ATOM 696 O O . PRO A 1 85 ? -7.531 -4.773 3.703 1.00 96.81 85 PRO A O 1
ATOM 699 N N . LEU A 1 86 ? -7.819 -3.928 1.630 1.00 96.94 86 LEU A N 1
ATOM 700 C CA . LEU A 1 86 ? -9.027 -3.155 1.904 1.00 96.94 86 LEU A CA 1
ATOM 701 C C . LEU A 1 86 ? -10.233 -4.059 2.192 1.00 96.94 86 LEU A C 1
ATOM 703 O O . LEU A 1 86 ? -10.996 -3.819 3.124 1.00 96.94 86 LEU A O 1
ATOM 707 N N . TYR A 1 87 ? -10.390 -5.144 1.435 1.00 94.75 87 TYR A N 1
ATOM 708 C CA . TYR A 1 87 ? -11.409 -6.149 1.726 1.00 94.75 87 TYR A CA 1
ATOM 709 C C . TYR A 1 87 ? -11.174 -6.785 3.104 1.00 94.75 87 TYR A C 1
ATOM 711 O O . TYR A 1 87 ? -12.082 -6.832 3.937 1.00 94.75 87 TYR A O 1
ATOM 719 N N . LEU A 1 88 ? -9.935 -7.204 3.382 1.00 92.69 88 LEU A N 1
ATOM 720 C CA . LEU A 1 88 ? -9.550 -7.854 4.636 1.00 92.69 88 LEU A CA 1
ATOM 721 C C . LEU A 1 88 ? -9.656 -6.942 5.871 1.00 92.69 88 LEU A C 1
ATOM 723 O O . LEU A 1 88 ? -9.740 -7.467 6.984 1.00 92.69 88 LEU A O 1
ATOM 727 N N . SER A 1 89 ? -9.609 -5.614 5.716 1.00 90.38 89 SER A N 1
ATOM 728 C CA . SER A 1 89 ? -9.726 -4.655 6.825 1.00 90.38 89 SER A CA 1
ATOM 729 C C . SER A 1 89 ? -11.154 -4.149 7.064 1.00 90.38 89 SER A C 1
ATOM 731 O O . SER A 1 89 ? -11.469 -3.764 8.191 1.00 90.38 89 SER A O 1
ATOM 733 N N . SER A 1 90 ? -12.028 -4.202 6.053 1.00 88.69 90 SER A N 1
ATOM 734 C CA . SER A 1 90 ? -13.356 -3.564 6.061 1.00 88.69 90 SER A CA 1
ATOM 735 C C . SER A 1 90 ? -14.284 -3.991 7.212 1.00 88.69 90 SER A C 1
ATOM 737 O O . SER A 1 90 ? -14.993 -3.162 7.784 1.00 88.69 90 SER A O 1
ATOM 739 N N . TYR A 1 91 ? -14.265 -5.270 7.592 1.00 86.44 91 TYR A N 1
ATOM 740 C CA . TYR A 1 91 ? -15.242 -5.841 8.527 1.00 86.44 91 TYR A CA 1
ATOM 741 C C . TYR A 1 91 ? -14.849 -5.759 10.006 1.00 86.44 91 TYR A C 1
ATOM 743 O O . TYR A 1 91 ? -15.723 -5.800 10.873 1.00 86.44 91 TYR A O 1
ATOM 751 N N . TYR A 1 92 ? -13.556 -5.660 10.331 1.00 89.44 92 TYR A N 1
ATOM 752 C CA . TYR A 1 92 ? -13.106 -5.770 11.724 1.00 89.44 92 TYR A CA 1
ATOM 753 C C . TYR A 1 92 ? -13.651 -4.658 12.638 1.00 89.44 92 TYR A C 1
ATOM 755 O O . TYR A 1 92 ? -14.224 -5.003 13.673 1.00 89.44 92 TYR A O 1
ATOM 763 N N . PRO A 1 93 ? -13.538 -3.351 12.302 1.00 86.69 93 PRO A N 1
ATOM 764 C CA . PRO A 1 93 ? -14.037 -2.292 13.184 1.00 86.69 93 PRO A CA 1
ATOM 765 C C . PRO A 1 93 ? -15.545 -2.397 13.443 1.00 86.69 93 PRO A C 1
ATOM 767 O O . PRO A 1 93 ? -16.001 -2.114 14.549 1.00 86.69 93 PRO A O 1
ATOM 770 N N . PHE A 1 94 ? -16.298 -2.847 12.437 1.00 86.56 94 PHE A N 1
ATOM 771 C CA . PHE A 1 94 ? -17.744 -3.034 12.509 1.00 86.56 94 PHE A CA 1
ATOM 772 C C . PHE A 1 94 ? -18.129 -4.189 13.444 1.00 86.56 94 PHE A C 1
ATOM 774 O O . PHE A 1 94 ? -18.868 -3.982 14.406 1.00 86.56 94 PHE A O 1
ATOM 781 N N . TYR A 1 95 ? -17.572 -5.388 13.232 1.00 86.19 95 TYR A N 1
ATOM 782 C CA . TYR A 1 95 ? -17.853 -6.535 14.103 1.00 86.19 95 TYR A CA 1
ATOM 783 C C . TYR A 1 95 ? -17.338 -6.341 15.527 1.00 86.19 95 TYR A C 1
ATOM 785 O O . TYR A 1 95 ? -17.937 -6.851 16.474 1.00 86.19 95 TYR A O 1
ATOM 793 N N . ASP A 1 96 ? -16.245 -5.599 15.705 1.00 87.81 96 ASP A N 1
ATOM 794 C CA . ASP A 1 96 ? -15.787 -5.237 17.040 1.00 87.81 96 ASP A CA 1
ATOM 795 C C . ASP A 1 96 ? -16.801 -4.335 17.754 1.00 87.81 96 ASP A C 1
ATOM 797 O O . ASP A 1 96 ? -17.141 -4.611 18.904 1.00 87.81 96 ASP A O 1
ATOM 801 N N . LEU A 1 97 ? -17.329 -3.311 17.074 1.00 86.06 97 LEU A N 1
ATOM 802 C CA . LEU A 1 97 ? -18.292 -2.374 17.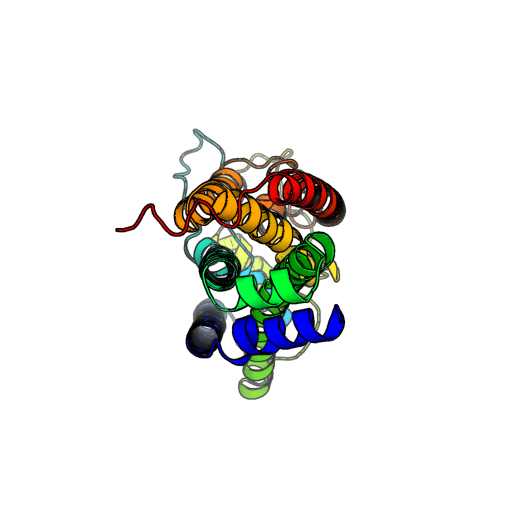657 1.00 86.06 97 LEU A CA 1
ATOM 803 C C . LEU A 1 97 ? -19.617 -3.039 18.049 1.00 86.06 97 LEU A C 1
ATOM 805 O O . LEU A 1 97 ? -20.201 -2.646 19.054 1.00 86.06 97 LEU A O 1
ATOM 809 N N . ILE A 1 98 ? -20.089 -4.025 17.282 1.00 84.81 98 ILE A N 1
ATOM 810 C CA . ILE A 1 98 ? -21.319 -4.772 17.600 1.00 84.81 98 ILE A CA 1
ATOM 811 C C . ILE A 1 98 ? -21.052 -5.840 18.670 1.00 84.81 98 ILE A C 1
ATOM 813 O O . ILE A 1 98 ? -21.909 -6.120 19.504 1.00 84.81 98 ILE A O 1
ATOM 817 N N . GLY A 1 99 ? -19.850 -6.418 18.674 1.00 85.62 99 GLY A N 1
ATOM 818 C CA . GLY A 1 99 ? -19.442 -7.443 19.624 1.00 85.62 99 GLY A CA 1
ATOM 819 C C . GLY A 1 99 ? -18.740 -6.891 20.868 1.00 85.62 99 GLY A C 1
ATOM 820 O O . GLY A 1 99 ? -19.168 -5.944 21.526 1.00 85.62 99 GLY A O 1
ATOM 821 N N . TYR A 1 100 ? -17.621 -7.528 21.217 1.00 81.44 100 TYR A N 1
ATOM 822 C CA . TYR A 1 100 ? -16.895 -7.282 22.471 1.00 81.44 100 TYR A CA 1
ATOM 823 C C . TYR A 1 100 ? -16.310 -5.862 22.588 1.00 81.44 100 TYR A C 1
ATOM 825 O O . TYR A 1 100 ? -16.112 -5.352 23.695 1.00 81.44 100 TYR A O 1
ATOM 833 N N . GLY A 1 101 ? -16.058 -5.197 21.461 1.00 81.06 101 GLY A N 1
ATOM 834 C CA . GLY A 1 101 ? -15.592 -3.817 21.417 1.00 81.06 101 GLY A CA 1
ATOM 835 C C . GLY A 1 101 ? -16.571 -2.828 22.032 1.00 81.06 101 GLY A C 1
ATOM 836 O O . GLY A 1 101 ? -16.131 -1.845 22.627 1.00 81.06 101 GLY A O 1
ATOM 837 N N . LYS A 1 102 ? -17.879 -3.116 21.991 1.00 84.25 102 LYS A N 1
ATOM 838 C CA . LYS A 1 102 ? -18.909 -2.334 22.691 1.00 84.25 102 LYS A CA 1
ATOM 839 C C . LYS A 1 102 ? -18.663 -2.289 24.195 1.00 84.25 102 LYS A C 1
ATOM 841 O O . LYS A 1 102 ? -18.672 -1.221 24.804 1.00 84.25 102 LYS A O 1
ATOM 846 N N . THR A 1 103 ? -18.388 -3.445 24.792 1.00 84.62 103 THR A N 1
ATOM 847 C CA . THR A 1 103 ? -18.099 -3.561 26.224 1.00 84.62 103 THR A CA 1
ATOM 848 C C . THR A 1 103 ? -16.808 -2.830 26.578 1.00 84.62 103 THR A C 1
ATOM 850 O O . THR A 1 103 ? -16.779 -2.077 27.550 1.00 84.62 103 THR A O 1
ATOM 853 N N . ILE A 1 104 ? -15.761 -2.972 25.755 1.00 84.75 104 ILE A N 1
ATOM 854 C CA . ILE A 1 104 ? -14.503 -2.226 25.926 1.00 84.75 104 ILE A CA 1
ATOM 855 C C . ILE A 1 104 ? -14.755 -0.717 25.858 1.00 84.75 104 ILE A C 1
ATOM 857 O O . ILE A 1 104 ? -14.205 0.038 26.659 1.00 84.75 104 ILE A O 1
ATOM 861 N N . LEU A 1 105 ? -15.592 -0.265 24.925 1.00 86.25 105 LEU A N 1
ATOM 862 C CA . LEU A 1 105 ? -15.937 1.140 24.760 1.00 86.25 105 LEU A CA 1
ATOM 863 C C . LEU A 1 105 ? -16.633 1.698 26.010 1.00 86.25 105 LEU A C 1
ATOM 865 O O . LEU A 1 105 ? -16.187 2.726 26.522 1.00 86.25 105 LEU A O 1
ATOM 869 N N . ILE A 1 106 ? -17.640 0.992 26.538 1.00 85.38 106 ILE A N 1
ATOM 870 C CA . ILE A 1 106 ? -18.354 1.358 27.775 1.00 85.38 106 ILE A CA 1
ATOM 871 C C . ILE A 1 106 ? -17.383 1.402 28.961 1.00 85.38 106 ILE A C 1
ATOM 873 O O . ILE A 1 106 ? -17.307 2.411 29.659 1.00 85.38 106 ILE A O 1
ATOM 877 N N . GLN A 1 107 ? -16.574 0.355 29.143 1.00 84.44 107 GLN A N 1
ATOM 878 C CA . GLN A 1 107 ? -15.595 0.277 30.233 1.00 84.44 107 GLN A CA 1
ATOM 879 C C . GLN A 1 107 ? -14.509 1.354 30.126 1.00 84.44 107 GLN A C 1
ATOM 881 O O . GLN A 1 107 ? -14.018 1.848 31.137 1.00 84.44 107 GLN A O 1
ATOM 886 N N . SER A 1 108 ? -14.118 1.736 28.907 1.00 84.62 108 SER A N 1
ATOM 887 C CA . SER A 1 108 ? -13.095 2.762 28.677 1.00 84.62 108 SER A CA 1
ATOM 888 C C . SER A 1 108 ? -13.535 4.185 28.992 1.00 84.62 108 SER A C 1
ATOM 890 O O . SER A 1 108 ? -12.674 5.068 29.108 1.00 84.62 108 SER A O 1
ATOM 892 N N . GLY A 1 109 ? -14.851 4.416 2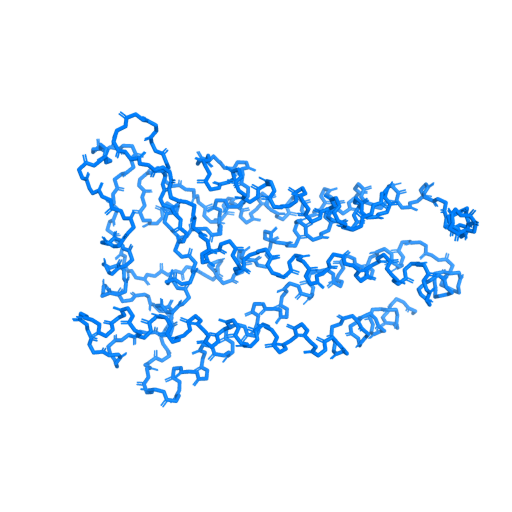9.064 1.00 84.06 109 GLY A N 1
ATOM 893 C CA . GLY A 1 109 ? -15.461 5.728 29.264 1.00 84.06 109 GLY A CA 1
ATOM 894 C C . GLY A 1 109 ? -15.083 6.765 28.200 1.00 84.06 109 GLY A C 1
ATOM 895 O O . GLY A 1 109 ? -15.287 7.956 28.406 1.00 84.06 109 GLY A O 1
ATOM 896 N N . SER A 1 110 ? -14.468 6.363 27.078 1.00 87.19 110 SER A N 1
ATOM 897 C CA . SER A 1 110 ? -13.898 7.305 26.116 1.00 87.19 110 SER A CA 1
ATOM 898 C C . SER A 1 110 ? -14.019 6.817 24.678 1.00 87.19 110 SER A C 1
ATOM 900 O O . SER A 1 110 ? -13.224 6.008 24.196 1.00 87.19 110 SER A O 1
ATOM 902 N N . ARG A 1 111 ? -14.962 7.428 23.953 1.00 88.06 111 ARG A N 1
ATOM 903 C CA . ARG A 1 111 ? -15.140 7.240 22.505 1.00 88.06 111 ARG A CA 1
ATOM 904 C C . ARG A 1 111 ? -13.873 7.553 21.713 1.00 88.06 111 ARG A C 1
ATOM 906 O O . ARG A 1 111 ? -13.541 6.831 20.782 1.00 88.06 111 ARG A O 1
ATOM 913 N N . TYR A 1 112 ? -13.133 8.580 22.133 1.00 88.94 112 TYR A N 1
ATOM 914 C CA . TYR A 1 112 ? -11.873 8.970 21.503 1.00 88.94 112 TYR A CA 1
ATOM 915 C C . TYR A 1 112 ? -10.813 7.863 21.575 1.00 88.94 112 TYR A C 1
ATOM 917 O O . TYR A 1 112 ? -10.165 7.579 20.573 1.00 88.94 112 TYR A O 1
ATOM 925 N N . LYS A 1 113 ? -10.653 7.200 22.731 1.00 90.06 113 LYS A N 1
ATOM 926 C CA . LYS A 1 113 ? -9.654 6.128 22.896 1.00 90.06 113 LYS A CA 1
ATOM 927 C C . LYS A 1 113 ? -9.962 4.921 22.011 1.00 90.06 113 LYS A C 1
ATOM 929 O O . LYS A 1 113 ? -9.038 4.371 21.422 1.00 90.06 113 LYS A O 1
ATOM 934 N N . TRP A 1 114 ? -11.233 4.525 21.916 1.00 89.88 114 TRP A N 1
ATOM 935 C CA . TRP A 1 114 ? -11.649 3.439 21.024 1.00 89.88 114 TRP A CA 1
ATOM 936 C C . TRP A 1 114 ? -11.407 3.813 19.562 1.00 89.88 114 TRP A C 1
ATOM 938 O O . TRP A 1 114 ? -10.730 3.083 18.848 1.00 89.88 114 TRP A O 1
ATOM 948 N N . TRP A 1 115 ? -11.868 4.994 19.145 1.00 90.62 115 TRP A N 1
ATOM 949 C CA . TRP A 1 115 ? -11.712 5.466 17.772 1.00 90.62 115 TRP A CA 1
ATOM 950 C C . TRP A 1 115 ? -10.235 5.558 17.356 1.00 90.62 115 TRP A C 1
ATOM 952 O O . TRP A 1 115 ? -9.858 5.018 16.319 1.00 90.62 115 TRP A O 1
ATOM 962 N N . LEU A 1 116 ? -9.377 6.148 18.196 1.00 92.25 116 LEU A N 1
ATOM 963 C CA . LEU A 1 116 ? -7.946 6.262 17.907 1.00 92.25 116 LEU A CA 1
ATOM 964 C C . LEU A 1 116 ? -7.297 4.878 17.782 1.00 92.25 116 LEU A C 1
ATOM 966 O O . LEU A 1 116 ? -6.443 4.673 16.922 1.00 92.25 116 LEU A O 1
ATOM 970 N N . SER A 1 117 ? -7.736 3.916 18.599 1.00 93.25 117 SER A N 1
ATOM 971 C CA . SER A 1 117 ? -7.275 2.529 18.515 1.00 93.25 117 SER A CA 1
AT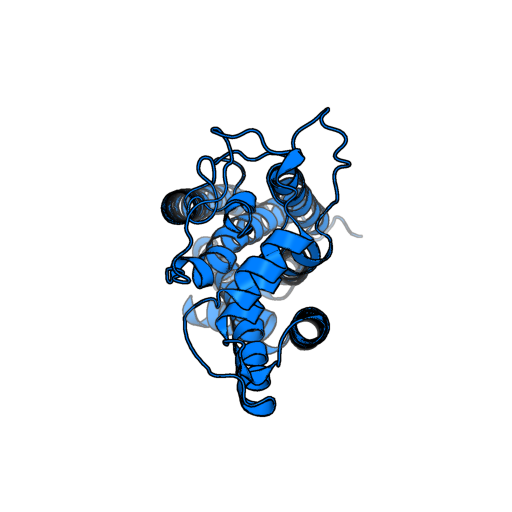OM 972 C C . SER A 1 117 ? -7.608 1.923 17.153 1.00 93.25 117 SER A C 1
ATOM 974 O O . SER A 1 117 ? -6.739 1.326 16.523 1.00 93.25 117 SER A O 1
ATOM 976 N N . LYS A 1 118 ? -8.828 2.147 16.643 1.00 92.69 118 LYS A N 1
ATOM 977 C CA . LYS A 1 118 ? -9.251 1.637 15.332 1.00 92.69 118 LYS A CA 1
ATOM 978 C C . LYS A 1 118 ? -8.560 2.320 14.161 1.00 92.69 118 LYS A C 1
ATOM 980 O O . LYS A 1 118 ? -8.203 1.643 13.201 1.00 92.69 118 LYS A O 1
ATOM 985 N N . THR A 1 119 ? -8.312 3.623 14.252 1.00 94.50 119 THR A N 1
ATOM 986 C CA . THR A 1 119 ? -7.533 4.350 13.241 1.00 94.50 119 THR A CA 1
ATOM 987 C C . THR A 1 119 ? -6.110 3.796 13.151 1.00 94.50 119 THR A C 1
ATOM 989 O O . THR A 1 119 ? -5.656 3.455 12.060 1.00 94.50 119 THR A O 1
ATOM 992 N N . ILE A 1 120 ? -5.425 3.620 14.290 1.00 95.81 120 ILE A N 1
ATOM 993 C CA . ILE A 1 120 ? -4.084 3.012 14.315 1.00 95.81 120 ILE A CA 1
ATOM 994 C C . ILE A 1 120 ? -4.140 1.564 13.825 1.00 95.81 120 ILE A C 1
ATOM 996 O O . ILE A 1 120 ? -3.281 1.145 13.054 1.00 95.81 120 ILE A O 1
ATOM 1000 N N . TRP A 1 121 ? -5.164 0.806 14.217 1.00 96.00 121 TRP A N 1
ATOM 1001 C CA . TRP A 1 121 ? -5.358 -0.559 13.744 1.00 96.00 121 TRP A CA 1
ATOM 1002 C C . TRP A 1 121 ? -5.490 -0.636 12.218 1.00 96.00 121 TRP A C 1
ATOM 1004 O O . TRP A 1 121 ? -4.859 -1.502 11.617 1.00 96.00 121 TRP A O 1
ATOM 1014 N N . CYS A 1 122 ? -6.235 0.277 11.579 1.00 96.06 122 CYS A N 1
ATOM 1015 C CA . CYS A 1 122 ? -6.349 0.333 10.117 1.00 96.06 122 CYS A CA 1
ATOM 1016 C C . CYS A 1 122 ? -4.969 0.501 9.468 1.00 96.06 122 CYS A C 1
ATOM 1018 O O . CYS A 1 122 ? -4.606 -0.276 8.588 1.00 96.06 122 CYS A O 1
ATOM 1020 N N . ILE A 1 123 ? -4.168 1.452 9.960 1.00 97.12 123 ILE A N 1
ATOM 1021 C CA . ILE A 1 123 ? -2.809 1.706 9.455 1.00 97.12 123 ILE A CA 1
ATOM 1022 C C . ILE A 1 123 ? -1.920 0.470 9.649 1.00 97.12 123 ILE A C 1
ATOM 1024 O O . ILE A 1 123 ? -1.273 0.012 8.709 1.00 97.12 123 ILE A O 1
ATOM 1028 N N . LEU A 1 124 ? -1.917 -0.113 10.852 1.00 97.12 124 LEU A N 1
ATOM 1029 C CA . LEU A 1 124 ? -1.120 -1.301 11.163 1.00 97.12 124 LEU A CA 1
ATOM 1030 C C . LEU A 1 124 ? -1.540 -2.518 10.335 1.00 97.12 124 LEU A C 1
ATOM 1032 O O . LEU A 1 124 ? -0.688 -3.317 9.957 1.00 97.12 124 LEU A O 1
ATOM 1036 N N . ARG A 1 125 ? -2.833 -2.669 10.030 1.00 96.00 125 ARG A N 1
ATOM 1037 C CA . ARG A 1 125 ? -3.339 -3.769 9.204 1.00 96.00 125 ARG A CA 1
ATOM 1038 C C . ARG A 1 125 ? -2.823 -3.670 7.772 1.00 96.00 125 ARG A C 1
ATOM 1040 O O . ARG A 1 125 ? -2.359 -4.678 7.242 1.00 96.00 125 ARG A O 1
ATOM 1047 N N . ILE A 1 126 ? -2.863 -2.476 7.177 1.00 98.00 126 ILE A N 1
ATOM 1048 C CA . ILE A 1 126 ? -2.297 -2.224 5.845 1.00 98.00 126 ILE A CA 1
ATOM 1049 C C . ILE A 1 126 ? -0.772 -2.411 5.863 1.00 98.00 126 ILE A C 1
ATOM 1051 O O . ILE A 1 126 ? -0.223 -3.080 4.990 1.00 98.00 126 ILE A O 1
ATOM 1055 N N . ALA A 1 127 ? -0.083 -1.883 6.878 1.00 97.94 127 ALA A N 1
ATOM 1056 C CA . ALA A 1 127 ? 1.365 -2.033 7.014 1.00 97.94 127 ALA A CA 1
ATOM 1057 C C . ALA A 1 127 ? 1.786 -3.507 7.139 1.00 97.94 127 ALA A C 1
ATOM 1059 O O . ALA A 1 127 ? 2.714 -3.939 6.463 1.00 97.94 127 ALA A O 1
ATOM 1060 N N . ALA A 1 128 ? 1.076 -4.298 7.950 1.00 97.12 128 ALA A N 1
ATOM 1061 C CA . ALA A 1 128 ? 1.340 -5.727 8.112 1.00 97.12 128 ALA A CA 1
ATOM 1062 C C . ALA A 1 128 ? 1.142 -6.511 6.805 1.00 97.12 128 ALA A C 1
ATOM 1064 O O . ALA A 1 128 ? 1.901 -7.436 6.526 1.00 97.12 128 ALA A O 1
ATOM 1065 N N . TYR A 1 129 ? 0.149 -6.130 5.995 1.00 98.00 129 TYR A N 1
ATOM 1066 C CA . TYR A 1 129 ? -0.099 -6.740 4.691 1.00 98.00 129 TYR A CA 1
ATOM 1067 C C . TYR A 1 129 ? 1.075 -6.528 3.723 1.00 98.00 129 TYR A C 1
ATOM 1069 O O . TYR A 1 129 ? 1.609 -7.497 3.186 1.00 98.00 129 TYR A O 1
ATOM 1077 N N . PHE A 1 130 ? 1.534 -5.284 3.545 1.00 98.31 130 PHE A N 1
ATOM 1078 C CA . PHE A 1 130 ? 2.673 -5.010 2.660 1.00 98.31 130 PHE A CA 1
ATOM 1079 C C . PHE A 1 130 ? 3.990 -5.542 3.216 1.00 98.31 130 PHE A C 1
ATOM 1081 O O . PHE A 1 130 ? 4.803 -6.051 2.453 1.00 98.31 130 PHE A O 1
ATOM 1088 N N . LEU A 1 131 ? 4.177 -5.519 4.539 1.00 97.94 131 LEU A N 1
ATOM 1089 C CA . LEU A 1 131 ? 5.331 -6.154 5.169 1.00 97.94 131 LEU A CA 1
ATOM 1090 C C . LEU A 1 131 ? 5.396 -7.649 4.827 1.00 97.94 131 LEU A C 1
ATOM 1092 O O . LEU A 1 131 ? 6.472 -8.146 4.513 1.00 97.94 131 LEU A O 1
ATOM 1096 N N . ALA A 1 132 ? 4.264 -8.358 4.831 1.00 97.81 132 ALA A N 1
ATOM 1097 C CA . ALA A 1 132 ? 4.226 -9.761 4.425 1.00 97.81 132 ALA A CA 1
ATOM 1098 C C . ALA A 1 132 ? 4.623 -9.948 2.949 1.00 97.81 132 ALA A C 1
ATOM 1100 O O . ALA A 1 132 ? 5.434 -10.827 2.662 1.00 97.81 132 ALA A O 1
ATOM 1101 N N . ILE A 1 133 ? 4.132 -9.099 2.036 1.00 98.44 133 ILE A N 1
ATOM 1102 C CA . ILE A 1 133 ? 4.537 -9.122 0.617 1.00 98.44 133 ILE A CA 1
ATOM 1103 C C . ILE A 1 133 ? 6.052 -8.932 0.482 1.00 98.44 133 ILE A C 1
ATOM 1105 O O . ILE A 1 133 ? 6.716 -9.717 -0.194 1.00 98.44 133 ILE A O 1
ATOM 1109 N N . TYR A 1 134 ? 6.610 -7.927 1.161 1.00 98.38 134 TYR A N 1
ATOM 1110 C CA . TYR A 1 134 ? 8.039 -7.611 1.112 1.00 98.38 134 TYR A CA 1
ATOM 1111 C C . TYR A 1 134 ? 8.895 -8.754 1.665 1.00 98.38 134 TYR A C 1
ATOM 1113 O O . TYR A 1 134 ? 9.892 -9.138 1.056 1.00 98.38 134 TYR A O 1
ATOM 1121 N N . LEU A 1 135 ? 8.482 -9.356 2.784 1.00 98.38 135 LEU A N 1
ATOM 1122 C CA . LEU A 1 135 ? 9.190 -10.487 3.383 1.00 98.38 135 LEU A CA 1
ATOM 1123 C C . LEU A 1 135 ? 9.139 -11.736 2.501 1.00 98.38 135 LEU A C 1
ATOM 1125 O O . LEU A 1 135 ? 10.154 -12.412 2.360 1.00 98.38 135 LEU A O 1
ATOM 1129 N N . VAL A 1 136 ? 7.998 -12.042 1.879 1.00 98.56 136 VAL A N 1
ATOM 1130 C CA . VAL A 1 136 ? 7.896 -13.191 0.967 1.00 98.56 136 VAL A CA 1
ATOM 1131 C C . VAL A 1 136 ? 8.751 -12.972 -0.282 1.00 98.56 136 VAL A C 1
ATOM 1133 O O . VAL A 1 136 ? 9.481 -13.882 -0.666 1.00 98.56 136 VAL A O 1
ATOM 1136 N N . ALA A 1 137 ? 8.733 -11.773 -0.872 1.00 98.38 137 ALA A N 1
ATOM 1137 C CA . ALA A 1 137 ? 9.603 -11.438 -2.001 1.00 98.38 137 ALA A CA 1
ATOM 1138 C C . ALA A 1 137 ? 11.093 -11.536 -1.629 1.00 98.38 137 ALA A C 1
ATOM 1140 O O . ALA A 1 137 ? 11.904 -12.023 -2.417 1.00 98.38 137 ALA A O 1
ATOM 1141 N N . LEU A 1 138 ? 11.454 -11.137 -0.406 1.00 98.44 138 LEU A N 1
ATOM 1142 C CA . LEU A 1 138 ? 12.817 -11.251 0.105 1.00 98.44 138 LEU A CA 1
ATOM 1143 C C . LEU A 1 138 ? 13.226 -12.720 0.249 1.00 98.44 138 LEU A C 1
ATOM 1145 O O . LEU A 1 138 ? 14.275 -13.115 -0.253 1.00 98.44 138 LEU A O 1
ATOM 1149 N N . VAL A 1 139 ? 12.385 -13.541 0.885 1.00 98.50 139 VAL A N 1
ATOM 1150 C CA . VAL A 1 139 ? 12.620 -14.987 1.024 1.00 98.50 139 VAL A CA 1
ATOM 1151 C C . VAL A 1 139 ? 12.739 -15.646 -0.348 1.00 98.50 139 VAL A C 1
ATOM 1153 O O . VAL A 1 139 ? 13.650 -16.441 -0.560 1.00 98.50 139 VAL A O 1
ATOM 1156 N N . PHE A 1 140 ? 11.883 -15.278 -1.302 1.00 98.38 140 PHE A N 1
ATOM 1157 C CA . PHE A 1 140 ? 11.962 -15.767 -2.674 1.00 98.38 140 PHE A CA 1
ATOM 1158 C C . PHE A 1 140 ? 13.311 -15.434 -3.325 1.00 98.38 140 PHE A C 1
ATOM 1160 O O . PHE A 1 140 ? 13.940 -16.318 -3.905 1.00 98.38 140 PHE A O 1
ATOM 1167 N N . CYS A 1 141 ? 13.800 -14.199 -3.172 1.00 98.00 141 CYS A N 1
ATOM 1168 C CA . CYS A 1 141 ? 15.114 -13.813 -3.685 1.00 98.00 141 CYS A CA 1
ATOM 1169 C C . CYS A 1 141 ? 16.239 -14.654 -3.078 1.00 98.00 141 CYS A C 1
ATOM 1171 O O . CYS A 1 141 ? 17.105 -15.133 -3.806 1.00 98.00 141 CYS A O 1
ATOM 1173 N N . LEU A 1 142 ? 16.201 -14.883 -1.762 1.00 97.94 142 LEU A N 1
ATOM 1174 C CA . LEU A 1 142 ? 17.197 -15.697 -1.066 1.00 97.94 142 LEU A CA 1
ATOM 1175 C C . LEU A 1 142 ? 17.184 -17.157 -1.541 1.00 97.94 142 LEU A C 1
ATOM 1177 O O . LEU A 1 142 ? 18.248 -17.730 -1.761 1.00 97.94 142 LEU A O 1
ATOM 1181 N N . VAL A 1 143 ? 16.000 -17.744 -1.744 1.00 97.69 143 VAL A N 1
ATOM 1182 C CA . VAL A 1 143 ? 15.845 -19.128 -2.226 1.00 97.69 143 VAL A CA 1
ATOM 1183 C C . VAL A 1 143 ? 16.317 -19.278 -3.675 1.00 97.69 143 VAL A C 1
ATOM 1185 O O . VAL A 1 143 ? 16.977 -20.260 -4.005 1.00 97.69 143 VAL A O 1
ATOM 1188 N N . MET A 1 144 ? 16.015 -18.304 -4.537 1.00 96.44 144 MET A N 1
ATOM 1189 C CA . MET A 1 144 ? 16.361 -18.346 -5.965 1.00 96.44 144 MET A CA 1
ATOM 1190 C C . MET A 1 144 ? 17.777 -17.829 -6.274 1.00 96.44 144 MET A C 1
ATOM 1192 O O . MET A 1 144 ? 18.221 -17.893 -7.421 1.00 96.44 144 MET A O 1
ATOM 1196 N N . GLY A 1 145 ? 18.496 -17.311 -5.274 1.00 96.19 145 GLY A N 1
ATOM 1197 C CA . GLY A 1 145 ? 19.822 -16.715 -5.453 1.00 96.19 145 GLY A CA 1
ATOM 1198 C C . GLY A 1 145 ? 19.803 -15.380 -6.208 1.00 96.19 145 GLY A C 1
ATOM 1199 O O . GLY A 1 145 ? 20.776 -15.049 -6.883 1.00 96.19 145 GLY A O 1
ATOM 1200 N N . ILE A 1 146 ? 18.702 -14.629 -6.117 1.00 97.50 146 ILE A N 1
ATOM 1201 C CA . ILE A 1 146 ? 18.557 -13.283 -6.684 1.00 97.50 146 ILE A CA 1
ATOM 1202 C C . ILE A 1 146 ? 19.228 -12.271 -5.732 1.00 97.50 146 ILE A C 1
ATOM 1204 O O . ILE A 1 146 ? 18.925 -12.265 -4.534 1.00 97.50 146 ILE A O 1
ATOM 1208 N N . PRO A 1 147 ? 20.107 -11.380 -6.225 1.00 96.81 147 PRO A N 1
ATOM 1209 C CA . PRO A 1 147 ? 20.705 -10.317 -5.422 1.00 96.81 147 PRO A CA 1
ATOM 1210 C C . PRO A 1 147 ? 19.680 -9.414 -4.709 1.00 96.81 147 PRO A C 1
ATOM 1212 O O . PRO A 1 147 ? 18.825 -8.778 -5.330 1.00 96.81 147 PRO A O 1
ATOM 1215 N N . VAL A 1 148 ? 19.828 -9.265 -3.387 1.00 96.62 148 VAL A N 1
ATOM 1216 C CA . VAL A 1 148 ? 19.019 -8.341 -2.571 1.00 96.62 148 VAL A CA 1
ATOM 1217 C C . VAL A 1 148 ? 19.578 -6.920 -2.687 1.00 96.62 148 VAL A C 1
ATOM 1219 O O . VAL A 1 148 ? 20.248 -6.412 -1.790 1.00 96.62 148 VAL A O 1
ATOM 1222 N N . LYS A 1 149 ? 19.342 -6.284 -3.836 1.00 95.06 149 LYS A N 1
ATOM 1223 C CA . LYS A 1 149 ? 19.728 -4.894 -4.109 1.00 95.06 149 LYS A CA 1
ATOM 1224 C C . LYS A 1 149 ? 18.504 -3.989 -4.179 1.00 95.06 149 LYS A C 1
ATOM 1226 O O . LYS A 1 149 ? 17.460 -4.366 -4.709 1.00 95.06 149 LYS A O 1
ATOM 1231 N N . TYR A 1 150 ? 18.659 -2.777 -3.654 1.00 92.69 150 TYR A N 1
ATOM 1232 C CA . TYR A 1 150 ? 17.643 -1.728 -3.693 1.00 92.69 150 TYR A CA 1
ATOM 1233 C C . TYR A 1 150 ? 17.825 -0.841 -4.934 1.00 92.69 150 TYR A C 1
ATOM 1235 O O . TYR A 1 150 ? 18.103 0.352 -4.846 1.00 92.69 150 TYR A O 1
ATOM 1243 N N . SER A 1 151 ? 17.740 -1.458 -6.108 1.00 95.38 151 SER A N 1
ATOM 1244 C CA . SER A 1 151 ? 17.718 -0.774 -7.399 1.00 95.38 151 SER A CA 1
ATOM 1245 C C . SER A 1 151 ? 16.982 -1.637 -8.411 1.00 95.38 151 SER A C 1
ATOM 1247 O O . SER A 1 151 ? 17.054 -2.864 -8.342 1.00 95.38 151 SER A O 1
ATOM 1249 N N . VAL A 1 152 ? 16.277 -0.989 -9.329 1.00 96.44 152 VAL A N 1
ATOM 1250 C CA . VAL A 1 152 ? 15.582 -1.633 -10.438 1.00 96.44 152 VAL A CA 1
ATOM 1251 C C . VAL A 1 152 ? 16.572 -1.840 -11.579 1.00 96.44 152 VAL A C 1
ATOM 1253 O O . VAL A 1 152 ? 17.311 -0.920 -11.933 1.00 96.44 152 VAL A O 1
ATOM 1256 N N . THR A 1 153 ? 16.616 -3.046 -12.132 1.00 96.25 153 THR A N 1
ATOM 1257 C CA . THR A 1 153 ? 17.466 -3.368 -13.281 1.00 96.25 153 THR A CA 1
ATOM 1258 C C . THR A 1 153 ? 16.883 -2.804 -14.573 1.00 96.25 153 THR A C 1
ATOM 1260 O O . THR A 1 153 ? 15.669 -2.667 -14.731 1.00 96.25 153 THR A O 1
ATOM 1263 N N . GLU A 1 154 ? 17.748 -2.519 -15.545 1.00 93.81 154 GLU A N 1
ATOM 1264 C CA . GLU A 1 154 ? 17.315 -2.111 -16.886 1.00 93.81 154 GLU A CA 1
ATOM 1265 C C . GLU A 1 154 ? 16.469 -3.204 -17.568 1.00 93.81 154 GLU A C 1
ATOM 1267 O O . GLU A 1 154 ? 15.493 -2.907 -18.256 1.00 93.81 154 GLU A O 1
ATOM 1272 N N . ASN A 1 155 ? 16.770 -4.477 -17.295 1.00 94.00 155 ASN A N 1
ATOM 1273 C CA . ASN A 1 155 ? 16.002 -5.629 -17.771 1.00 94.00 155 ASN A CA 1
ATOM 1274 C C . ASN A 1 155 ? 14.566 -5.628 -17.226 1.00 94.00 155 ASN A C 1
ATOM 1276 O O . ASN A 1 155 ? 13.610 -5.792 -17.979 1.00 94.00 155 ASN A O 1
ATOM 1280 N N . ALA A 1 156 ? 14.386 -5.407 -15.921 1.00 93.75 156 ALA A N 1
ATOM 1281 C CA . ALA A 1 156 ? 13.052 -5.336 -15.332 1.00 93.75 156 ALA A CA 1
ATOM 1282 C C . ALA A 1 156 ? 12.287 -4.089 -15.789 1.00 93.75 156 ALA A C 1
ATOM 1284 O O . ALA A 1 156 ? 11.090 -4.172 -16.073 1.00 93.75 156 ALA A O 1
ATOM 1285 N N . HIS A 1 157 ? 12.979 -2.951 -15.901 1.00 93.81 157 HIS A N 1
ATOM 1286 C CA . HIS A 1 157 ? 12.407 -1.725 -16.445 1.00 93.81 157 HIS A CA 1
ATOM 1287 C C . HIS A 1 157 ? 11.892 -1.950 -17.873 1.00 93.81 157 HIS A C 1
ATOM 1289 O O . HIS A 1 157 ? 10.704 -1.764 -18.130 1.00 93.81 157 HIS A O 1
ATOM 1295 N N . SER A 1 158 ? 12.745 -2.429 -18.779 1.00 91.00 158 SER A N 1
ATOM 1296 C CA . SER A 1 158 ? 12.381 -2.695 -20.175 1.00 91.00 158 SER A CA 1
ATOM 1297 C C . SER A 1 158 ? 11.284 -3.754 -20.312 1.00 91.00 158 SER A C 1
ATOM 1299 O O . SER A 1 158 ? 10.363 -3.559 -21.100 1.00 91.00 158 SER A O 1
ATOM 1301 N N . MET A 1 159 ? 11.295 -4.820 -19.504 1.00 93.25 159 MET A N 1
ATOM 1302 C CA . MET A 1 159 ? 10.218 -5.820 -19.475 1.00 93.25 159 MET A CA 1
ATOM 1303 C C . MET A 1 159 ? 8.854 -5.190 -19.144 1.00 93.25 159 MET A C 1
ATOM 1305 O O . MET A 1 159 ? 7.861 -5.447 -19.828 1.00 93.25 159 MET A O 1
ATOM 1309 N N . VAL A 1 160 ? 8.788 -4.351 -18.105 1.00 92.25 160 VAL A N 1
ATOM 1310 C CA . VAL A 1 160 ? 7.542 -3.687 -17.684 1.00 92.25 160 VAL A CA 1
ATOM 1311 C C . VAL A 1 160 ? 7.091 -2.635 -18.703 1.00 92.25 160 VAL A C 1
ATOM 1313 O O . VAL A 1 160 ? 5.899 -2.537 -18.992 1.00 92.25 160 VAL A O 1
ATOM 1316 N N . ILE A 1 161 ? 8.018 -1.871 -19.286 1.00 90.75 161 ILE A N 1
ATOM 1317 C CA . ILE A 1 161 ? 7.685 -0.894 -20.330 1.00 90.75 161 ILE A CA 1
ATOM 1318 C C . ILE A 1 161 ? 7.182 -1.601 -21.588 1.00 90.75 161 ILE A C 1
ATOM 1320 O O . ILE A 1 161 ? 6.097 -1.281 -22.054 1.00 90.75 161 ILE A O 1
ATOM 1324 N N . ASN A 1 162 ? 7.888 -2.606 -22.100 1.00 87.44 162 ASN A N 1
ATOM 1325 C CA . ASN A 1 162 ? 7.514 -3.279 -23.348 1.00 87.44 162 ASN A CA 1
ATOM 1326 C C . ASN A 1 162 ? 6.185 -4.041 -23.247 1.00 87.44 162 ASN A C 1
ATOM 1328 O O . ASN A 1 162 ? 5.472 -4.174 -24.240 1.00 87.44 162 ASN A O 1
ATOM 1332 N N . SER A 1 163 ? 5.836 -4.539 -22.058 1.00 84.56 163 SER A N 1
ATOM 1333 C CA . SER A 1 163 ? 4.567 -5.244 -21.837 1.00 84.56 163 SER A CA 1
ATOM 1334 C C . SER A 1 163 ? 3.366 -4.303 -21.717 1.00 84.56 163 SER A C 1
ATOM 1336 O O . SER A 1 163 ? 2.257 -4.680 -22.099 1.00 84.56 163 SER A O 1
ATOM 1338 N N . CYS A 1 164 ? 3.565 -3.080 -21.218 1.00 82.38 164 CYS A N 1
ATOM 1339 C CA . CYS A 1 164 ? 2.460 -2.197 -20.842 1.00 82.38 164 CYS A CA 1
ATOM 1340 C C . CYS A 1 164 ? 2.384 -0.889 -21.645 1.00 82.38 164 CYS A C 1
ATOM 1342 O O . CYS A 1 164 ? 1.297 -0.329 -21.776 1.00 82.38 164 CYS A O 1
ATOM 1344 N N . TYR A 1 165 ? 3.498 -0.381 -22.170 1.00 81.25 165 TYR A N 1
ATOM 1345 C CA . TYR A 1 165 ? 3.609 0.906 -22.857 1.00 81.25 165 TYR A CA 1
ATOM 1346 C C . TYR A 1 165 ? 3.852 0.718 -24.359 1.00 81.25 165 TYR A C 1
ATOM 1348 O O . TYR A 1 165 ? 4.738 -0.020 -24.778 1.00 81.25 165 TYR A O 1
ATOM 1356 N N . LYS A 1 166 ? 3.076 1.429 -25.184 1.00 78.25 166 LYS A N 1
ATOM 1357 C CA . LYS A 1 166 ? 3.187 1.402 -26.649 1.00 78.25 166 LYS A CA 1
ATOM 1358 C C . LYS A 1 166 ? 3.639 2.763 -27.161 1.00 78.25 166 LYS A C 1
ATOM 1360 O O . LYS A 1 166 ? 2.821 3.679 -27.228 1.00 78.25 166 LYS A O 1
ATOM 1365 N N . ALA A 1 167 ? 4.915 2.888 -27.523 1.00 70.50 167 ALA A N 1
ATOM 1366 C CA . ALA A 1 167 ? 5.518 4.158 -27.941 1.00 70.50 167 ALA A CA 1
ATOM 1367 C C . ALA A 1 167 ? 4.738 4.856 -29.071 1.00 70.50 167 ALA A C 1
ATOM 1369 O O . ALA A 1 167 ? 4.527 6.061 -29.001 1.00 70.50 167 ALA A O 1
ATOM 1370 N N . ASP A 1 168 ? 4.202 4.099 -30.032 1.00 70.50 168 ASP A N 1
ATOM 1371 C CA . ASP A 1 168 ? 3.454 4.641 -31.180 1.00 70.50 168 ASP A CA 1
ATOM 1372 C C . ASP A 1 168 ? 2.155 5.376 -30.794 1.00 70.50 168 ASP A C 1
ATOM 1374 O O . ASP A 1 168 ? 1.641 6.207 -31.542 1.00 70.50 168 ASP A O 1
ATOM 1378 N N . VAL A 1 169 ? 1.604 5.086 -29.612 1.00 71.06 169 VAL A N 1
ATOM 1379 C CA . VAL A 1 169 ? 0.346 5.674 -29.126 1.00 71.06 169 VAL A CA 1
ATOM 1380 C C . VAL A 1 169 ? 0.593 7.005 -28.405 1.00 71.06 169 VAL A C 1
ATOM 1382 O O . VAL A 1 169 ? -0.208 7.951 -28.490 1.00 71.06 169 VAL A O 1
ATOM 1385 N N . TYR A 1 170 ? 1.690 7.090 -27.656 1.00 71.69 170 TYR A N 1
ATOM 1386 C CA . TYR A 1 170 ? 1.998 8.235 -26.809 1.00 71.69 170 TYR A CA 1
ATOM 1387 C C . TYR A 1 170 ? 2.792 9.264 -27.612 1.00 71.69 170 TYR A C 1
ATOM 1389 O O . TYR A 1 170 ? 3.893 9.003 -28.080 1.00 71.69 170 TYR A O 1
ATOM 1397 N N . ALA A 1 171 ? 2.211 10.451 -27.798 1.00 62.25 171 ALA A N 1
ATOM 1398 C CA . ALA A 1 171 ? 2.858 11.498 -28.579 1.00 62.25 171 ALA A CA 1
ATOM 1399 C C . ALA A 1 171 ? 4.137 11.993 -27.872 1.00 62.25 171 ALA A C 1
ATOM 1401 O O . ALA A 1 171 ? 4.123 12.135 -26.642 1.00 62.25 171 ALA A O 1
ATOM 1402 N N . PRO A 1 172 ? 5.207 12.311 -28.624 1.00 60.31 172 PRO A N 1
ATOM 1403 C CA . PRO A 1 172 ? 6.390 12.939 -28.053 1.00 60.31 172 PRO A CA 1
ATOM 1404 C C . PRO A 1 172 ? 6.006 14.278 -27.402 1.00 60.31 172 PRO A C 1
ATOM 1406 O O . PRO A 1 172 ? 5.386 15.128 -28.038 1.00 60.31 172 PRO A O 1
ATOM 1409 N N . GLY A 1 173 ? 6.340 14.443 -26.116 1.00 65.62 173 GLY A N 1
ATOM 1410 C CA . GLY A 1 173 ? 6.107 15.671 -25.344 1.00 65.62 173 GLY A CA 1
ATOM 1411 C C . GLY A 1 173 ? 5.368 15.451 -24.020 1.00 65.62 173 GLY A C 1
ATOM 1412 O O . GLY A 1 173 ? 5.976 15.525 -22.955 1.00 65.62 173 GLY A O 1
ATOM 1413 N N . GLU A 1 174 ? 4.061 15.178 -24.061 1.00 67.81 174 GLU A N 1
ATOM 1414 C CA . GLU A 1 174 ? 3.207 15.214 -22.855 1.00 67.81 174 GLU A CA 1
ATOM 1415 C C . GLU A 1 174 ? 3.320 13.987 -21.936 1.00 67.81 174 GLU A C 1
ATOM 1417 O O . GLU A 1 174 ? 2.974 14.060 -20.758 1.00 67.81 174 GLU A O 1
ATOM 1422 N N . TYR A 1 175 ? 3.740 12.838 -22.466 1.00 78.31 175 TYR A N 1
ATOM 1423 C CA . TYR A 1 175 ? 3.883 11.594 -21.702 1.00 78.31 175 TYR A CA 1
ATOM 1424 C C . TYR A 1 175 ? 4.971 10.708 -22.321 1.00 78.31 175 TYR A C 1
ATOM 1426 O O . TYR A 1 175 ? 4.737 9.560 -22.709 1.00 78.31 175 TYR A O 1
ATOM 1434 N N . ALA A 1 176 ? 6.153 11.296 -22.493 1.00 84.06 176 ALA A N 1
ATOM 1435 C CA . ALA A 1 176 ? 7.313 10.615 -23.048 1.00 84.06 176 ALA A CA 1
ATOM 1436 C C . ALA A 1 176 ? 8.041 9.832 -21.952 1.00 84.06 176 ALA A C 1
ATOM 1438 O O . ALA A 1 176 ? 8.101 10.294 -20.810 1.00 84.06 176 ALA A O 1
ATOM 1439 N N . LEU A 1 177 ? 8.583 8.666 -22.313 1.00 87.62 177 LEU A N 1
ATOM 1440 C CA . LEU A 1 177 ? 9.493 7.912 -21.454 1.00 87.62 177 LEU A CA 1
ATOM 1441 C C . LEU A 1 177 ? 10.725 8.762 -21.125 1.00 87.62 177 LEU A C 1
ATOM 1443 O O . LEU A 1 177 ? 11.271 9.434 -21.999 1.00 87.62 177 LEU A O 1
ATOM 1447 N N . LEU A 1 178 ? 11.138 8.721 -19.864 1.00 87.94 178 LEU A N 1
ATOM 1448 C CA . LEU A 1 178 ? 12.327 9.393 -19.355 1.00 87.94 178 LEU A CA 1
ATOM 1449 C C . LEU A 1 178 ? 13.475 8.399 -19.163 1.00 87.94 178 LEU A C 1
ATOM 1451 O O . LEU A 1 178 ? 13.249 7.205 -18.953 1.00 87.94 178 LEU A O 1
ATOM 1455 N N . ASP A 1 179 ? 14.703 8.918 -19.154 1.00 85.50 179 ASP A N 1
ATOM 1456 C CA . ASP A 1 179 ? 15.886 8.137 -18.797 1.00 85.50 179 ASP A CA 1
ATOM 1457 C C . ASP A 1 179 ? 15.834 7.757 -17.313 1.00 85.50 179 ASP A C 1
ATOM 1459 O O . ASP A 1 179 ? 16.024 8.579 -16.412 1.00 85.50 179 ASP A O 1
ATOM 1463 N N . PHE A 1 180 ? 15.559 6.480 -17.056 1.00 86.75 180 PHE A N 1
ATOM 1464 C CA . PHE A 1 180 ? 15.417 5.942 -15.712 1.00 86.75 180 PHE A CA 1
ATOM 1465 C C . PHE A 1 180 ? 16.731 5.327 -15.223 1.00 86.75 180 PHE A C 1
ATOM 1467 O O . PHE A 1 180 ? 17.239 4.360 -15.783 1.00 86.75 180 PHE A O 1
ATOM 1474 N N . ASN A 1 181 ? 17.260 5.851 -14.118 1.00 86.62 181 ASN A N 1
ATOM 1475 C CA . ASN A 1 181 ? 18.539 5.430 -13.536 1.00 86.62 181 ASN A CA 1
ATOM 1476 C C . ASN A 1 181 ? 18.446 4.200 -12.604 1.00 86.62 181 ASN A C 1
ATOM 1478 O O . ASN A 1 181 ? 19.403 3.896 -11.888 1.00 86.62 181 ASN A O 1
ATOM 1482 N N . GLY A 1 182 ? 17.290 3.532 -12.540 1.00 87.38 182 GLY A N 1
ATOM 1483 C CA . GLY A 1 182 ? 17.072 2.367 -11.679 1.00 87.38 182 GLY A CA 1
ATOM 1484 C C . GLY A 1 182 ? 16.832 2.685 -10.197 1.00 87.38 182 GLY A C 1
ATOM 1485 O O . GLY A 1 182 ? 16.602 1.769 -9.406 1.00 87.38 182 GLY A O 1
ATOM 1486 N N . GLN A 1 183 ? 16.879 3.948 -9.767 1.00 89.19 183 GLN A N 1
ATOM 1487 C CA . GLN A 1 183 ? 16.729 4.303 -8.354 1.00 89.19 183 GLN A CA 1
ATOM 1488 C C . GLN A 1 183 ? 15.277 4.641 -8.007 1.00 89.19 183 GLN A C 1
ATOM 1490 O O . GLN A 1 183 ? 14.672 5.548 -8.577 1.00 89.19 183 GLN A O 1
ATOM 1495 N N . MET A 1 184 ? 14.732 3.954 -7.000 1.00 89.62 184 MET A N 1
ATOM 1496 C CA . MET A 1 184 ? 13.443 4.300 -6.396 1.00 89.62 184 MET A CA 1
ATOM 1497 C C . MET A 1 184 ? 13.663 4.817 -4.976 1.00 89.62 184 MET A C 1
ATOM 1499 O O . MET A 1 184 ? 14.402 4.222 -4.198 1.00 89.62 184 MET A O 1
ATOM 1503 N N . GLY A 1 185 ? 13.017 5.920 -4.603 1.00 89.38 185 GLY A N 1
ATOM 1504 C CA . GLY A 1 185 ? 13.088 6.443 -3.234 1.00 89.38 185 GLY A CA 1
ATOM 1505 C C . GLY A 1 185 ? 12.341 5.548 -2.240 1.00 89.38 185 GLY A C 1
ATOM 1506 O O . GLY A 1 185 ? 11.498 4.752 -2.636 1.00 89.38 185 GLY A O 1
ATOM 1507 N N . ILE A 1 186 ? 12.588 5.702 -0.934 1.00 92.44 186 ILE A N 1
ATOM 1508 C CA . ILE A 1 186 ? 11.898 4.926 0.123 1.00 92.44 186 ILE A CA 1
ATOM 1509 C C . ILE A 1 186 ? 10.364 5.049 0.066 1.00 92.44 186 ILE A C 1
ATOM 1511 O O . ILE A 1 186 ? 9.638 4.140 0.470 1.00 92.44 186 ILE A O 1
ATOM 1515 N N . LEU A 1 187 ? 9.864 6.162 -0.479 1.00 93.88 187 LEU A N 1
ATOM 1516 C CA . LEU A 1 187 ? 8.437 6.392 -0.688 1.00 93.88 187 LEU A CA 1
ATOM 1517 C C . LEU A 1 187 ? 7.799 5.364 -1.622 1.00 93.88 187 LEU A C 1
ATOM 1519 O O . LEU A 1 187 ? 6.619 5.095 -1.456 1.00 93.88 187 LEU A O 1
ATOM 1523 N N . PHE A 1 188 ? 8.558 4.718 -2.507 1.00 94.62 188 PHE A N 1
ATOM 1524 C CA . PHE A 1 188 ? 8.057 3.601 -3.306 1.00 94.62 188 PHE A CA 1
ATOM 1525 C C . PHE A 1 188 ? 7.508 2.462 -2.427 1.00 94.62 188 PHE A C 1
ATOM 1527 O O . PHE A 1 188 ? 6.437 1.925 -2.696 1.00 94.62 188 PHE A O 1
ATOM 1534 N N . LEU A 1 189 ? 8.197 2.138 -1.326 1.00 95.88 189 LEU A N 1
ATOM 1535 C CA . LEU A 1 189 ? 7.764 1.099 -0.385 1.00 95.88 189 LEU A CA 1
ATOM 1536 C C . LEU A 1 189 ? 6.679 1.586 0.587 1.00 95.88 189 LEU A C 1
ATOM 1538 O O . LEU A 1 189 ? 5.886 0.781 1.082 1.00 95.88 189 LEU A O 1
ATOM 1542 N N . LEU A 1 190 ? 6.651 2.887 0.893 1.00 96.38 190 LEU A N 1
ATOM 1543 C CA . LEU A 1 190 ? 5.734 3.467 1.881 1.00 96.38 190 LEU A CA 1
ATOM 1544 C C . LEU A 1 190 ? 4.409 3.948 1.278 1.00 96.38 190 LEU A C 1
ATOM 1546 O O . LEU A 1 190 ? 3.389 3.910 1.967 1.00 96.38 190 LEU A O 1
ATOM 1550 N N . ALA A 1 191 ? 4.391 4.371 0.013 1.00 95.56 191 ALA A N 1
ATOM 1551 C CA . ALA A 1 191 ? 3.205 4.898 -0.658 1.00 95.56 191 ALA A CA 1
ATOM 1552 C C . ALA A 1 191 ? 2.009 3.927 -0.612 1.00 95.56 191 ALA A C 1
ATOM 1554 O O . ALA A 1 191 ? 0.926 4.380 -0.229 1.00 95.56 191 ALA A O 1
ATOM 1555 N N . PRO A 1 192 ? 2.172 2.607 -0.857 1.00 97.25 192 PRO A N 1
ATOM 1556 C CA . PRO A 1 192 ? 1.109 1.621 -0.652 1.00 97.25 192 PRO A CA 1
ATOM 1557 C C . PRO A 1 192 ? 0.447 1.688 0.722 1.00 97.25 192 PRO A C 1
ATOM 1559 O O . PRO A 1 192 ? -0.780 1.676 0.834 1.00 97.25 192 PRO A O 1
ATOM 1562 N N . VAL A 1 193 ? 1.253 1.827 1.775 1.00 98.19 193 VAL A N 1
ATOM 1563 C CA . VAL A 1 193 ? 0.762 1.884 3.152 1.00 98.19 193 VAL A CA 1
ATOM 1564 C C . VAL A 1 193 ? 0.038 3.198 3.420 1.00 98.19 193 VAL A C 1
ATOM 1566 O O . VAL A 1 193 ? -1.050 3.190 3.996 1.00 98.19 193 VAL A O 1
ATOM 1569 N N . ILE A 1 194 ? 0.608 4.321 2.985 1.00 97.81 194 ILE A N 1
ATOM 1570 C CA . ILE A 1 194 ? 0.052 5.657 3.227 1.00 97.81 194 ILE A CA 1
ATOM 1571 C C . ILE A 1 194 ? -1.279 5.826 2.481 1.00 97.81 194 ILE A C 1
ATOM 1573 O O . ILE A 1 194 ? -2.292 6.161 3.096 1.00 97.81 194 ILE A O 1
ATOM 1577 N N . VAL A 1 195 ? -1.307 5.550 1.175 1.00 97.12 195 VAL A N 1
ATOM 1578 C CA . VAL A 1 195 ? -2.498 5.742 0.334 1.00 97.12 195 VAL A CA 1
ATOM 1579 C C . VAL A 1 195 ? -3.632 4.815 0.771 1.00 97.12 195 VAL A C 1
ATOM 1581 O O . VAL A 1 195 ? -4.760 5.272 0.965 1.00 97.12 195 VAL A O 1
ATOM 1584 N N . LEU A 1 196 ? -3.363 3.521 0.983 1.00 98.06 196 LEU A N 1
ATOM 1585 C CA . LEU A 1 196 ? -4.422 2.597 1.398 1.00 98.06 196 LEU A CA 1
ATOM 1586 C C . LEU A 1 196 ? -4.896 2.837 2.835 1.00 98.06 196 LEU A C 1
ATOM 1588 O O . LEU A 1 196 ? -6.040 2.510 3.148 1.00 98.06 196 LEU A O 1
ATOM 1592 N N . SER A 1 197 ? -4.083 3.453 3.698 1.00 97.75 197 SER A N 1
ATOM 1593 C CA . SER A 1 197 ? -4.542 3.874 5.026 1.00 97.75 197 SER A CA 1
ATOM 1594 C C . SER A 1 197 ? -5.650 4.926 4.939 1.00 97.75 197 SER A C 1
ATOM 1596 O O . SER A 1 197 ? -6.611 4.837 5.702 1.00 97.75 197 SER A O 1
ATOM 1598 N N . VAL A 1 198 ? -5.582 5.865 3.981 1.00 97.50 198 VAL A N 1
ATOM 1599 C CA . VAL A 1 198 ? -6.677 6.823 3.718 1.00 97.50 198 VAL A CA 1
ATOM 1600 C C . VAL A 1 198 ? -7.977 6.068 3.447 1.00 97.50 198 VAL A C 1
ATOM 1602 O O . VAL A 1 198 ? -8.993 6.317 4.097 1.00 97.50 198 VAL A O 1
ATOM 1605 N N . LEU A 1 199 ? -7.928 5.110 2.516 1.00 97.31 199 LEU A N 1
ATOM 1606 C CA . LEU A 1 199 ? -9.094 4.332 2.106 1.00 97.31 199 LEU A CA 1
ATOM 1607 C C . LEU A 1 199 ? -9.614 3.451 3.246 1.00 97.31 199 LEU A C 1
ATOM 1609 O O . LEU A 1 199 ? -10.811 3.446 3.506 1.00 97.31 199 LEU A O 1
ATOM 1613 N N . SER A 1 200 ? -8.740 2.777 3.996 1.00 97.19 200 SER A N 1
ATOM 1614 C CA . SER A 1 200 ? -9.155 1.931 5.122 1.00 97.19 200 SER A CA 1
ATOM 1615 C C . SER A 1 200 ? -9.815 2.732 6.255 1.00 97.19 200 SER A C 1
ATOM 1617 O O . SER A 1 200 ? -10.765 2.249 6.869 1.00 97.19 200 SER A O 1
ATOM 1619 N N . ILE A 1 201 ? -9.353 3.955 6.543 1.00 95.88 201 ILE A N 1
ATOM 1620 C CA . ILE A 1 201 ? -9.985 4.819 7.556 1.00 95.88 201 ILE A CA 1
ATOM 1621 C C . ILE A 1 201 ? -11.323 5.360 7.031 1.00 95.88 201 ILE A C 1
ATOM 1623 O O . ILE A 1 201 ? -12.294 5.432 7.787 1.00 95.88 201 ILE A O 1
ATOM 1627 N N . LEU A 1 202 ? -11.410 5.693 5.739 1.00 94.75 202 LEU A N 1
ATOM 1628 C CA . LEU A 1 202 ? -12.660 6.108 5.096 1.00 94.75 202 LEU A CA 1
ATOM 1629 C C . LEU A 1 202 ? -13.712 4.989 5.132 1.00 94.75 202 LEU A C 1
ATOM 1631 O O . LEU A 1 202 ? -14.869 5.242 5.464 1.00 94.75 202 LEU A O 1
ATOM 1635 N N . GLN A 1 203 ? -13.301 3.748 4.861 1.00 94.88 203 GLN A N 1
ATOM 1636 C CA . GLN A 1 203 ? -14.150 2.560 4.978 1.00 94.88 203 GLN A CA 1
ATOM 1637 C C . GLN A 1 203 ? -14.718 2.400 6.378 1.00 94.88 203 GLN A C 1
ATOM 1639 O O . GLN A 1 203 ? -15.910 2.140 6.525 1.00 94.88 203 GLN A O 1
ATOM 1644 N N . MET A 1 204 ? -13.882 2.595 7.399 1.00 91.94 204 MET A N 1
ATOM 1645 C CA . MET A 1 204 ? -14.326 2.572 8.787 1.00 91.94 204 MET A CA 1
ATOM 1646 C C . MET A 1 204 ? -15.387 3.644 9.062 1.00 91.94 204 MET A C 1
ATOM 1648 O O . MET A 1 204 ? -16.345 3.377 9.773 1.00 91.94 204 MET A O 1
ATOM 1652 N N . THR A 1 205 ? -15.261 4.845 8.493 1.00 89.50 205 THR A N 1
ATOM 1653 C CA . THR A 1 205 ? -16.292 5.888 8.637 1.00 89.50 205 THR A CA 1
ATOM 1654 C C . THR A 1 205 ? -17.622 5.454 8.017 1.00 89.50 205 THR A C 1
ATOM 1656 O O . THR A 1 205 ? -18.678 5.627 8.619 1.00 89.50 205 THR A O 1
ATOM 1659 N N . ILE A 1 206 ? -17.583 4.875 6.816 1.00 90.69 206 ILE A N 1
ATOM 1660 C CA . ILE A 1 206 ? -18.788 4.458 6.082 1.00 90.69 206 ILE A CA 1
ATOM 1661 C C . ILE A 1 206 ? -19.456 3.255 6.744 1.00 90.69 206 ILE A C 1
ATOM 1663 O O . ILE A 1 206 ? -20.685 3.187 6.784 1.00 90.69 206 ILE A O 1
ATOM 1667 N N . SER A 1 207 ? -18.666 2.334 7.300 1.00 89.19 207 SER A N 1
ATOM 1668 C CA . SER A 1 207 ? -19.193 1.166 8.002 1.00 89.19 207 SER A CA 1
ATOM 1669 C C . SER A 1 207 ? -19.917 1.531 9.296 1.00 89.19 207 SER A C 1
ATOM 1671 O O . SER A 1 207 ? -20.811 0.797 9.697 1.00 89.19 207 SER A O 1
ATOM 1673 N N . LEU A 1 208 ? -19.603 2.679 9.910 1.00 83.38 208 LEU A N 1
ATOM 1674 C CA . LEU A 1 208 ? -20.407 3.226 11.005 1.00 83.38 208 LEU A CA 1
ATOM 1675 C C . LEU A 1 208 ? -21.774 3.714 10.515 1.00 83.38 208 LEU A C 1
ATOM 1677 O O . LEU A 1 208 ? -22.760 3.554 11.215 1.00 83.38 208 LEU A O 1
ATOM 1681 N N . LEU A 1 209 ? -21.855 4.320 9.330 1.00 84.19 209 LEU A N 1
ATOM 1682 C CA . LEU A 1 209 ? -23.101 4.908 8.821 1.00 84.19 209 LEU A CA 1
ATOM 1683 C C . LEU A 1 209 ? -24.025 3.895 8.132 1.00 84.19 209 LEU A C 1
ATOM 1685 O O . LEU A 1 209 ? -25.216 4.155 7.987 1.00 84.19 209 LEU A O 1
ATOM 1689 N N . SER A 1 210 ? -23.473 2.781 7.655 1.00 83.31 210 SER A N 1
ATOM 1690 C CA . SER A 1 210 ? -24.178 1.820 6.805 1.00 83.31 210 SER A CA 1
ATOM 1691 C C . SER A 1 210 ? -23.689 0.388 7.061 1.00 83.31 210 SER A C 1
ATOM 1693 O O . SER A 1 210 ? -23.881 -0.140 8.151 1.00 83.31 210 SER A O 1
ATOM 1695 N N . THR A 1 211 ? -23.045 -0.243 6.077 1.00 86.94 211 THR A N 1
ATOM 1696 C CA . THR A 1 211 ? -22.425 -1.566 6.180 1.00 86.94 211 THR A CA 1
ATOM 1697 C C . THR A 1 211 ? -20.992 -1.523 5.633 1.00 86.94 211 THR A C 1
ATOM 1699 O O . THR A 1 211 ? -20.671 -0.682 4.785 1.00 86.94 211 THR A O 1
ATOM 1702 N N . PRO A 1 212 ? -20.100 -2.436 6.068 1.00 89.31 212 PRO A N 1
ATOM 1703 C CA . PRO A 1 212 ? -18.730 -2.523 5.551 1.00 89.31 212 PRO A CA 1
ATOM 1704 C C . PRO A 1 212 ? -18.628 -2.659 4.025 1.00 89.31 212 PRO A C 1
ATOM 1706 O O . PRO A 1 212 ? -17.674 -2.160 3.425 1.00 89.31 212 PRO A O 1
ATOM 1709 N N . VAL A 1 213 ? -19.626 -3.291 3.392 1.00 92.00 213 VAL A N 1
ATOM 1710 C CA . VAL A 1 213 ? -19.669 -3.529 1.941 1.00 92.00 213 VAL A CA 1
ATOM 1711 C C . VAL A 1 213 ? -19.625 -2.216 1.163 1.00 92.00 213 VAL A C 1
ATOM 1713 O O . VAL A 1 213 ? -18.837 -2.089 0.228 1.00 92.00 213 VAL A O 1
ATOM 1716 N N . TYR A 1 214 ? -20.403 -1.209 1.569 1.00 92.56 214 TYR A N 1
ATOM 1717 C CA . TYR A 1 214 ? -20.422 0.086 0.882 1.00 92.56 214 TYR A CA 1
ATOM 1718 C C . TYR A 1 214 ? -19.089 0.829 0.994 1.00 92.56 214 TYR A C 1
ATOM 1720 O O . TYR A 1 214 ? -18.647 1.449 0.027 1.00 92.56 214 TYR A O 1
ATOM 1728 N N . GLY A 1 215 ? -18.408 0.719 2.138 1.00 93.62 215 GLY A N 1
ATOM 1729 C CA . GLY A 1 215 ? -17.064 1.272 2.301 1.00 93.62 215 GLY A CA 1
ATOM 1730 C C . GLY A 1 215 ? -16.075 0.640 1.319 1.00 93.62 215 GLY A C 1
ATOM 1731 O O . GLY A 1 215 ? -15.323 1.349 0.638 1.00 93.62 215 GLY A O 1
ATOM 1732 N N . PHE A 1 216 ? -16.088 -0.692 1.225 1.00 95.25 216 PHE A N 1
ATOM 1733 C CA . PHE A 1 216 ? -15.237 -1.425 0.292 1.00 95.25 216 PHE A CA 1
ATOM 1734 C C . PHE A 1 216 ? -15.515 -1.035 -1.165 1.00 95.25 216 PHE A C 1
ATOM 1736 O O . PHE A 1 216 ? -14.580 -0.681 -1.885 1.00 95.25 216 PHE A O 1
ATOM 1743 N N . LEU A 1 217 ? -16.788 -1.010 -1.573 1.00 95.81 217 LEU A N 1
ATOM 1744 C CA . LEU A 1 217 ? -17.192 -0.617 -2.925 1.00 95.81 217 LEU A CA 1
ATOM 1745 C C . LEU A 1 217 ? -16.754 0.808 -3.268 1.00 95.81 217 LEU A C 1
ATOM 1747 O O . LEU A 1 217 ? -16.223 1.026 -4.354 1.00 95.81 217 LEU A O 1
ATOM 1751 N N . LEU A 1 218 ? -16.893 1.767 -2.346 1.00 95.44 218 LEU A N 1
ATOM 1752 C CA . LEU A 1 218 ? -16.414 3.131 -2.584 1.00 95.44 218 LEU A CA 1
ATOM 1753 C C . LEU A 1 218 ? -14.902 3.158 -2.828 1.00 95.44 218 LEU A C 1
ATOM 1755 O O . LEU A 1 218 ? -14.428 3.832 -3.739 1.00 95.44 218 LEU A O 1
ATOM 1759 N N . SER A 1 219 ? -14.134 2.409 -2.036 1.00 96.38 219 SER A N 1
ATOM 1760 C CA . SER A 1 219 ? -12.681 2.346 -2.220 1.00 96.38 219 SER A CA 1
ATOM 1761 C C . SER A 1 219 ? -12.304 1.700 -3.551 1.00 96.38 219 SER A C 1
ATOM 1763 O O . SER A 1 219 ? -11.372 2.159 -4.209 1.00 96.38 219 SER A O 1
ATOM 1765 N N . ALA A 1 220 ? -13.059 0.684 -3.979 1.00 96.12 220 ALA A N 1
ATOM 1766 C CA . ALA A 1 220 ? -12.900 0.081 -5.293 1.00 96.12 220 ALA A CA 1
ATOM 1767 C C . ALA A 1 220 ? -13.180 1.088 -6.413 1.00 96.12 220 ALA A C 1
ATOM 1769 O O . ALA A 1 220 ? -12.355 1.230 -7.310 1.00 96.12 220 ALA A O 1
ATOM 1770 N N . VAL A 1 221 ? -14.270 1.855 -6.324 1.00 95.94 221 VAL A N 1
ATOM 1771 C CA . VAL A 1 221 ? -14.585 2.923 -7.286 1.00 95.94 221 VAL A CA 1
ATOM 1772 C C . VAL A 1 221 ? -13.467 3.964 -7.345 1.00 95.94 221 VAL A C 1
ATOM 1774 O O . VAL A 1 221 ? -13.074 4.357 -8.441 1.00 95.94 221 VAL A O 1
ATOM 1777 N N . ILE A 1 222 ? -12.905 4.379 -6.204 1.00 95.69 222 ILE A N 1
ATOM 1778 C CA . ILE A 1 222 ? -11.788 5.337 -6.163 1.00 95.69 222 ILE A CA 1
ATOM 1779 C C . ILE A 1 222 ? -10.548 4.769 -6.871 1.00 95.69 222 ILE A C 1
ATOM 1781 O O . ILE A 1 222 ? -9.950 5.460 -7.700 1.00 95.69 222 ILE A O 1
ATOM 1785 N N . LEU A 1 223 ? -10.163 3.520 -6.589 1.00 95.81 223 LEU A N 1
ATOM 1786 C CA . LEU A 1 223 ? -8.997 2.894 -7.223 1.00 95.81 223 LEU A CA 1
ATOM 1787 C C . LEU A 1 223 ? -9.218 2.656 -8.723 1.00 95.81 223 LEU A C 1
ATOM 1789 O O . LEU A 1 223 ? -8.347 2.992 -9.519 1.00 95.81 223 LEU A O 1
ATOM 1793 N N . VAL A 1 224 ? -10.391 2.167 -9.131 1.00 93.12 224 VAL A N 1
ATOM 1794 C CA . VAL A 1 224 ? -10.740 1.970 -10.549 1.00 93.12 224 VAL A CA 1
ATOM 1795 C C . VAL A 1 224 ? -10.766 3.306 -11.292 1.00 93.12 224 VAL A C 1
ATOM 1797 O O . VAL A 1 224 ? -10.158 3.427 -12.353 1.00 93.12 224 VAL A O 1
ATOM 1800 N N . SER A 1 225 ? -11.375 4.343 -10.716 1.00 93.25 225 SER A N 1
ATOM 1801 C CA . SER A 1 225 ? -11.360 5.690 -11.308 1.00 93.25 225 SER A CA 1
ATOM 1802 C C . SER A 1 225 ? -9.933 6.208 -11.462 1.00 93.25 225 SER A C 1
ATOM 1804 O O . SER A 1 225 ? -9.599 6.797 -12.488 1.00 93.25 225 SER A O 1
ATOM 1806 N N . SER A 1 226 ? -9.065 5.912 -10.486 1.00 94.44 226 SER A N 1
ATOM 1807 C CA . SER A 1 226 ? -7.642 6.235 -10.572 1.00 94.44 226 SER A CA 1
ATOM 1808 C C . SER A 1 226 ? -6.982 5.517 -11.746 1.00 94.44 226 SER A C 1
ATOM 1810 O O . SER A 1 226 ? -6.197 6.143 -12.430 1.00 94.44 226 SER A O 1
ATOM 1812 N N . THR A 1 227 ? -7.324 4.262 -12.065 1.00 91.31 227 THR A N 1
ATOM 1813 C CA . THR A 1 227 ? -6.789 3.579 -13.266 1.00 91.31 227 THR A CA 1
ATOM 1814 C C . THR A 1 227 ? -7.250 4.204 -14.583 1.00 91.31 227 THR A C 1
ATOM 1816 O O . THR A 1 227 ? -6.562 4.066 -15.588 1.00 91.31 227 THR A O 1
ATOM 1819 N N . TYR A 1 228 ? -8.349 4.954 -14.606 1.00 89.50 228 TYR A N 1
ATOM 1820 C CA . TYR A 1 228 ? -8.816 5.616 -15.825 1.00 89.50 228 TYR A CA 1
ATOM 1821 C C . TYR A 1 228 ? -8.242 7.032 -15.978 1.00 89.50 228 TYR A C 1
ATOM 1823 O O . TYR A 1 228 ? -7.724 7.386 -17.036 1.00 89.50 228 TYR A O 1
ATOM 1831 N N . TYR A 1 229 ? -8.266 7.830 -14.906 1.00 90.56 229 TYR A N 1
ATOM 1832 C CA . TYR A 1 229 ? -7.839 9.229 -14.926 1.00 90.56 229 TYR A CA 1
ATOM 1833 C C . TYR A 1 229 ? -6.454 9.423 -14.307 1.00 90.56 229 TYR A C 1
ATOM 1835 O O . TYR A 1 229 ? -6.247 9.190 -13.114 1.00 90.56 229 TYR A O 1
ATOM 1843 N N . LEU A 1 230 ? -5.515 9.947 -15.096 1.00 91.12 230 LEU A N 1
ATOM 1844 C CA . LEU A 1 230 ? -4.249 10.462 -14.582 1.00 91.12 230 LEU A CA 1
ATOM 1845 C C . LEU A 1 230 ? -4.457 11.892 -14.072 1.00 91.12 230 LEU A C 1
ATOM 1847 O O . LEU A 1 230 ? -4.435 12.843 -14.849 1.00 91.12 230 LEU A O 1
ATOM 1851 N N . HIS A 1 231 ? -4.686 12.041 -12.769 1.00 90.12 231 HIS A N 1
ATOM 1852 C CA . HIS A 1 231 ? -4.787 13.348 -12.127 1.00 90.12 231 HIS A CA 1
ATOM 1853 C C . HIS A 1 231 ? -4.346 13.259 -10.650 1.00 90.12 231 HIS A C 1
ATOM 1855 O O . HIS A 1 231 ? -4.705 12.283 -9.980 1.00 90.12 231 HIS A O 1
ATOM 1861 N N . PRO A 1 232 ? -3.603 14.252 -10.114 1.00 87.81 232 PRO A N 1
ATOM 1862 C CA . PRO A 1 232 ? -3.014 14.197 -8.767 1.00 87.81 232 PRO A CA 1
ATOM 1863 C C . PRO A 1 232 ? -4.008 13.952 -7.621 1.00 87.81 232 PRO A C 1
ATOM 1865 O O . PRO A 1 232 ? -3.679 13.323 -6.625 1.00 87.81 232 PRO A O 1
ATOM 1868 N N . LEU A 1 233 ? -5.257 14.409 -7.755 1.00 88.00 233 LEU A N 1
ATOM 1869 C CA . LEU A 1 233 ? -6.282 14.182 -6.722 1.00 88.00 233 LEU A CA 1
ATOM 1870 C C . LEU A 1 233 ? -6.738 12.716 -6.610 1.00 88.00 233 LEU A C 1
ATOM 1872 O O . LEU A 1 233 ? -7.263 12.319 -5.570 1.00 88.00 233 LEU A O 1
ATOM 1876 N N . PHE A 1 234 ? -6.541 11.898 -7.648 1.00 92.94 234 PHE A N 1
ATOM 1877 C CA . PHE A 1 234 ? -6.850 10.471 -7.585 1.00 92.94 234 PHE A CA 1
ATOM 1878 C C . PHE A 1 234 ? -5.670 9.727 -6.970 1.00 92.94 234 PHE A C 1
ATOM 1880 O O . PHE A 1 234 ? -4.727 9.340 -7.659 1.00 92.94 234 PHE A O 1
ATOM 1887 N N . ILE A 1 235 ? -5.741 9.515 -5.656 1.00 94.56 235 ILE A N 1
ATOM 1888 C CA . ILE A 1 235 ? -4.640 8.965 -4.857 1.00 94.56 235 ILE 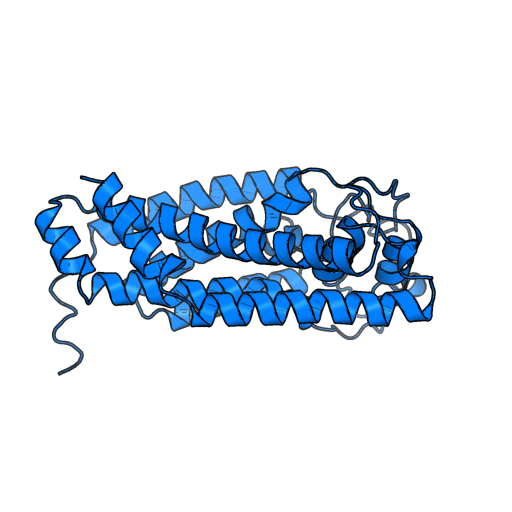A CA 1
ATOM 1889 C C . ILE A 1 235 ? -4.169 7.569 -5.300 1.00 94.56 235 ILE A C 1
ATOM 1891 O O . ILE A 1 235 ? -3.029 7.200 -5.031 1.00 94.56 235 ILE A O 1
ATOM 1895 N N . GLY A 1 236 ? -4.995 6.809 -6.029 1.00 94.75 236 GLY A N 1
ATOM 1896 C CA . GLY A 1 236 ? -4.585 5.530 -6.610 1.00 94.75 236 GLY A CA 1
ATOM 1897 C C . GLY A 1 236 ? -3.529 5.664 -7.714 1.00 94.75 236 GLY A C 1
ATOM 1898 O O . GLY A 1 236 ? -2.856 4.685 -8.017 1.00 94.75 236 GLY A O 1
ATOM 1899 N N . ASN A 1 237 ? -3.324 6.858 -8.286 1.00 95.19 237 ASN A N 1
ATOM 1900 C CA . ASN A 1 237 ? -2.254 7.097 -9.259 1.00 95.19 237 ASN A CA 1
ATOM 1901 C C . ASN A 1 237 ? -0.860 6.896 -8.660 1.00 95.19 237 ASN A C 1
ATOM 1903 O O . ASN A 1 237 ? 0.015 6.357 -9.328 1.00 95.19 237 ASN A O 1
ATOM 1907 N N . TYR A 1 238 ? -0.675 7.241 -7.386 1.00 95.12 238 TYR A N 1
ATOM 1908 C CA . TYR A 1 238 ? 0.610 7.124 -6.688 1.00 95.12 238 TYR A CA 1
ATOM 1909 C C . TYR A 1 238 ? 0.994 5.685 -6.325 1.00 95.12 238 TYR A C 1
ATOM 1911 O O . TYR A 1 238 ? 2.079 5.439 -5.812 1.00 95.12 238 TYR A O 1
ATOM 1919 N N . LEU A 1 239 ? 0.092 4.738 -6.575 1.00 96.06 239 LEU A N 1
ATOM 1920 C CA . LEU A 1 239 ? 0.300 3.308 -6.381 1.00 96.06 239 LEU A CA 1
ATOM 1921 C C . LEU A 1 239 ? 0.723 2.602 -7.681 1.00 96.06 239 LEU A C 1
ATOM 1923 O O . LEU A 1 239 ? 0.974 1.399 -7.661 1.00 96.06 239 LEU A O 1
ATOM 1927 N N . MET A 1 240 ? 0.758 3.318 -8.812 1.00 95.25 240 MET A N 1
ATOM 1928 C CA . MET A 1 240 ? 1.136 2.787 -10.122 1.00 95.25 240 MET A CA 1
ATOM 1929 C C . MET A 1 240 ? 2.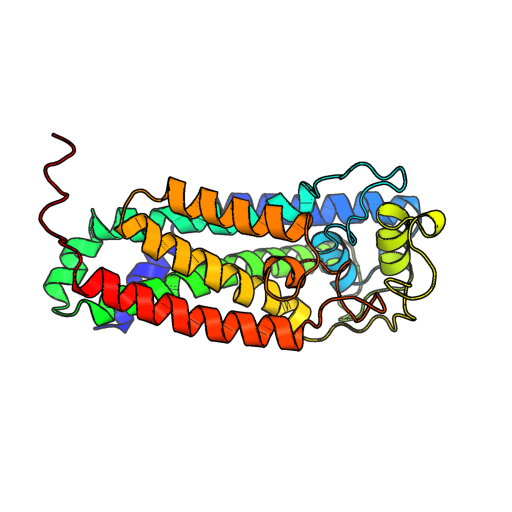482 3.357 -10.559 1.00 95.25 240 MET A C 1
ATOM 1931 O O . MET A 1 240 ? 2.614 4.551 -10.820 1.00 95.25 240 MET A O 1
ATOM 1935 N N . VAL A 1 241 ? 3.467 2.479 -10.710 1.00 94.31 241 VAL A N 1
ATOM 1936 C CA . VAL A 1 241 ? 4.810 2.829 -11.187 1.00 94.31 241 VAL A CA 1
ATOM 1937 C C . VAL A 1 241 ? 4.757 3.445 -12.581 1.00 94.31 241 VAL A C 1
ATOM 1939 O O . VAL A 1 241 ? 5.377 4.478 -12.814 1.00 94.31 241 VAL A O 1
ATOM 1942 N N . LEU A 1 242 ? 3.937 2.895 -13.484 1.00 92.81 242 LEU A N 1
ATOM 1943 C CA . LEU A 1 242 ? 3.787 3.376 -14.864 1.00 92.81 242 LEU A CA 1
ATOM 1944 C C . LEU A 1 242 ? 3.135 4.759 -14.988 1.00 92.81 242 LEU A C 1
ATOM 1946 O O . LEU A 1 242 ? 2.845 5.200 -16.099 1.00 92.81 242 LEU A O 1
ATOM 1950 N N . ARG A 1 243 ? 2.878 5.429 -13.863 1.00 92.62 243 ARG A N 1
ATOM 1951 C CA . ARG A 1 243 ? 2.362 6.797 -13.773 1.00 92.62 243 ARG A CA 1
ATOM 1952 C C . ARG A 1 243 ? 3.288 7.738 -13.030 1.00 92.62 243 ARG A C 1
ATOM 1954 O O . ARG A 1 243 ? 2.932 8.897 -12.881 1.00 92.62 243 ARG A O 1
ATOM 1961 N N . SER A 1 244 ? 4.446 7.263 -12.584 1.00 92.75 244 SER A N 1
ATOM 1962 C CA . SER A 1 244 ? 5.430 8.067 -11.869 1.00 92.75 244 SER A CA 1
ATOM 1963 C C . SER A 1 244 ? 6.108 9.070 -12.801 1.00 92.75 244 SER A C 1
ATOM 1965 O O . SER A 1 244 ? 6.448 8.753 -13.944 1.00 92.75 244 SER A O 1
ATOM 1967 N N . ASP A 1 245 ? 6.351 10.273 -12.290 1.00 92.69 245 ASP A N 1
ATOM 1968 C CA . ASP A 1 245 ? 7.157 11.301 -12.955 1.00 92.69 245 ASP A CA 1
ATOM 1969 C C . ASP A 1 245 ? 8.645 10.931 -13.070 1.00 92.69 245 ASP A C 1
ATOM 1971 O O . ASP A 1 245 ? 9.384 11.579 -13.802 1.00 92.69 245 ASP A O 1
ATOM 1975 N N . ARG A 1 246 ? 9.089 9.854 -12.404 1.00 91.44 246 ARG A N 1
ATOM 1976 C CA . ARG A 1 246 ? 10.417 9.259 -12.629 1.00 91.44 246 ARG A CA 1
ATOM 1977 C C . ARG A 1 246 ? 10.540 8.537 -13.968 1.00 91.44 246 ARG A C 1
ATOM 1979 O O . ARG A 1 246 ? 11.652 8.346 -14.444 1.00 91.44 246 ARG A O 1
ATOM 1986 N N . LEU A 1 247 ? 9.417 8.085 -14.523 1.00 91.06 247 LEU A N 1
ATOM 1987 C CA . LEU A 1 247 ? 9.366 7.289 -15.751 1.00 91.06 247 LEU A CA 1
ATOM 1988 C C . LEU A 1 247 ? 8.780 8.079 -16.920 1.00 91.06 247 LEU A C 1
ATOM 1990 O O . LEU A 1 247 ? 9.124 7.792 -18.061 1.00 91.06 247 LEU A O 1
ATOM 1994 N N . PHE A 1 248 ? 7.913 9.063 -16.654 1.00 91.06 248 PHE A N 1
ATOM 1995 C CA . PHE A 1 248 ? 7.200 9.803 -17.696 1.00 91.06 248 PHE A CA 1
ATOM 1996 C C . PHE A 1 248 ? 7.163 11.317 -17.451 1.00 91.06 248 PHE A C 1
ATOM 1998 O O . PHE A 1 248 ? 6.840 11.758 -16.350 1.00 91.06 248 PHE A O 1
ATOM 2005 N N . SER A 1 249 ? 7.376 12.120 -18.503 1.00 87.69 249 SER A N 1
ATOM 2006 C CA . SER A 1 249 ? 7.427 13.600 -18.458 1.00 87.69 249 SER A CA 1
ATOM 2007 C C . SER A 1 249 ? 6.143 14.304 -17.975 1.00 87.69 249 SER A C 1
ATOM 2009 O O . SER A 1 249 ? 6.182 15.482 -17.631 1.00 87.69 249 SER A O 1
ATOM 2011 N N . GLY A 1 250 ? 5.014 13.591 -17.918 1.00 87.44 250 GLY A N 1
ATOM 2012 C CA . GLY A 1 250 ? 3.723 14.064 -17.397 1.00 87.44 250 GLY A CA 1
ATOM 2013 C C . GLY A 1 250 ? 3.147 13.169 -16.296 1.00 87.44 250 GLY A C 1
ATOM 2014 O O . GLY A 1 250 ? 1.930 13.127 -16.110 1.00 87.44 250 GLY A O 1
ATOM 2015 N N . GLY A 1 251 ? 4.002 12.386 -15.632 1.00 91.25 251 GLY A N 1
ATOM 2016 C CA . GLY A 1 251 ? 3.623 11.523 -14.520 1.00 91.25 251 GLY A CA 1
ATOM 2017 C C . GLY A 1 251 ? 3.260 12.290 -13.245 1.00 91.25 251 GLY A C 1
ATOM 2018 O O . GLY A 1 251 ? 3.379 13.511 -13.146 1.00 91.25 251 GLY A O 1
ATOM 2019 N N . VAL A 1 252 ? 2.797 11.554 -12.240 1.00 93.56 252 VAL A N 1
ATOM 2020 C CA . VAL A 1 252 ? 2.520 12.067 -10.904 1.00 93.56 252 VAL A CA 1
ATOM 2021 C C . VAL A 1 252 ? 3.726 11.871 -9.991 1.00 93.56 252 VAL A C 1
ATOM 2023 O O . VAL A 1 252 ? 4.352 10.813 -9.970 1.00 93.56 252 VAL A O 1
ATOM 2026 N N . ASN A 1 253 ? 4.021 12.893 -9.193 1.00 93.31 253 ASN A N 1
ATOM 2027 C CA . ASN A 1 253 ? 5.134 12.862 -8.256 1.00 93.31 253 ASN A CA 1
ATOM 2028 C C . ASN A 1 253 ? 4.786 12.082 -6.975 1.00 93.31 253 ASN A C 1
ATOM 2030 O O . ASN A 1 253 ? 3.791 12.358 -6.304 1.00 93.31 253 ASN A O 1
ATOM 2034 N N . GLU A 1 254 ? 5.633 11.126 -6.593 1.00 90.75 254 GLU A N 1
ATOM 2035 C CA . GLU A 1 254 ? 5.418 10.284 -5.403 1.00 90.75 254 GLU A CA 1
ATOM 2036 C C . GLU A 1 254 ? 5.432 11.074 -4.080 1.00 90.75 254 GLU A C 1
ATOM 2038 O O . GLU A 1 254 ? 4.707 10.730 -3.140 1.00 90.75 254 GLU A O 1
ATOM 2043 N N . VAL A 1 255 ? 6.242 12.138 -3.990 1.00 93.38 255 VAL A N 1
ATOM 2044 C CA . VAL A 1 255 ? 6.352 12.983 -2.788 1.00 93.38 255 VAL A CA 1
ATOM 2045 C C . VAL A 1 255 ? 5.074 13.789 -2.603 1.00 93.38 255 VAL A C 1
ATOM 2047 O O . VAL A 1 255 ? 4.503 13.788 -1.510 1.00 93.38 255 VAL A O 1
ATOM 2050 N N . THR A 1 256 ? 4.583 14.431 -3.669 1.00 92.88 256 THR A N 1
ATOM 2051 C CA . THR A 1 256 ? 3.335 15.206 -3.609 1.00 92.88 256 THR A CA 1
ATOM 2052 C C . THR A 1 256 ? 2.148 14.307 -3.283 1.00 92.88 256 THR A C 1
ATOM 2054 O O . THR A 1 256 ? 1.338 14.653 -2.425 1.00 92.88 256 THR A O 1
ATOM 2057 N N . GLY A 1 257 ? 2.086 13.111 -3.870 1.00 93.88 257 GLY A N 1
ATOM 2058 C CA . GLY A 1 257 ? 1.035 12.143 -3.572 1.00 93.88 257 GLY A CA 1
ATOM 2059 C C . GLY A 1 257 ? 1.039 11.624 -2.148 1.00 93.88 257 GLY A C 1
ATOM 2060 O O . GLY A 1 257 ? -0.016 11.530 -1.513 1.00 93.88 257 GLY A O 1
ATOM 2061 N N . SER A 1 258 ? 2.226 11.336 -1.617 1.00 93.81 258 SER A N 1
ATOM 2062 C CA . SER A 1 258 ? 2.383 10.938 -0.219 1.00 93.81 258 SER A CA 1
ATOM 2063 C C . SER A 1 25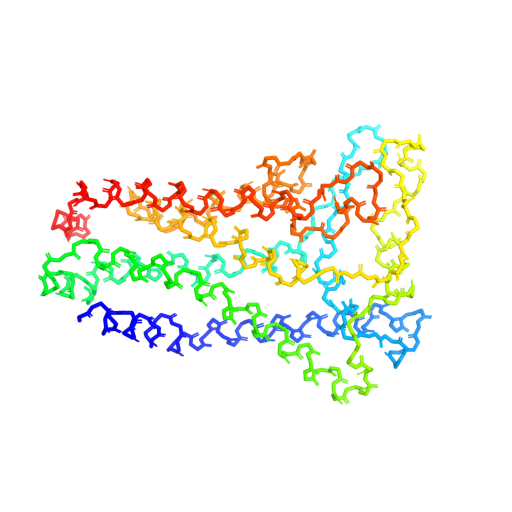8 ? 1.962 12.068 0.724 1.00 93.81 258 SER A C 1
ATOM 2065 O O . SER A 1 258 ? 1.245 11.816 1.691 1.00 93.81 258 SER A O 1
ATOM 2067 N N . ALA A 1 259 ? 2.322 13.321 0.420 1.00 95.50 259 ALA A N 1
ATOM 2068 C CA . ALA A 1 259 ? 1.915 14.487 1.203 1.00 95.50 259 ALA A CA 1
ATOM 2069 C C . ALA A 1 259 ? 0.390 14.700 1.187 1.00 95.50 259 ALA A C 1
ATOM 2071 O O . ALA A 1 259 ? -0.219 14.840 2.249 1.00 95.50 259 ALA A O 1
ATOM 2072 N N . ILE A 1 260 ? -0.244 14.645 0.008 1.00 95.62 260 ILE A N 1
ATOM 2073 C CA . ILE A 1 260 ? -1.709 14.721 -0.136 1.00 95.62 260 ILE A CA 1
ATOM 2074 C C . ILE A 1 260 ? -2.378 13.602 0.668 1.00 95.62 260 ILE A C 1
ATOM 2076 O O . ILE A 1 260 ? -3.330 13.848 1.407 1.00 95.62 260 ILE A O 1
ATOM 2080 N N . SER A 1 261 ? -1.857 12.379 0.581 1.00 96.56 261 SER A N 1
ATOM 2081 C CA . SER A 1 261 ? -2.417 11.228 1.290 1.00 96.56 261 SER A CA 1
ATOM 2082 C C . SER A 1 261 ? -2.290 11.367 2.809 1.00 96.56 261 SER A C 1
ATOM 2084 O O . SER A 1 261 ? -3.245 11.079 3.522 1.00 96.56 261 SER A O 1
ATOM 2086 N N . LEU A 1 262 ? -1.171 11.880 3.330 1.00 95.94 262 LEU A N 1
ATOM 2087 C CA . LEU A 1 262 ? -1.013 12.164 4.763 1.00 95.94 262 LEU A CA 1
ATOM 2088 C C . LEU A 1 262 ? -2.004 13.229 5.255 1.00 95.94 262 LEU A C 1
ATOM 2090 O O . LEU A 1 262 ? -2.614 13.059 6.312 1.00 95.94 262 LEU A O 1
ATOM 2094 N N . LEU A 1 263 ? -2.218 14.293 4.476 1.00 96.38 263 LEU A N 1
ATOM 2095 C CA . LEU A 1 263 ? -3.236 15.303 4.784 1.00 96.38 263 LEU A CA 1
ATOM 2096 C C . LEU A 1 263 ? -4.644 14.694 4.786 1.00 96.38 263 LEU A C 1
ATOM 2098 O O . LEU A 1 263 ? -5.434 14.969 5.691 1.00 96.38 263 LEU A O 1
ATOM 2102 N N . LEU A 1 264 ? -4.943 13.814 3.828 1.00 96.19 264 LEU A N 1
ATOM 2103 C CA . LEU A 1 264 ? -6.212 13.091 3.775 1.00 96.19 264 LEU A CA 1
ATOM 2104 C C . LEU A 1 264 ? -6.387 12.125 4.950 1.00 96.19 264 LEU A C 1
ATOM 2106 O O . LEU A 1 264 ? -7.496 12.030 5.471 1.00 96.19 264 LEU A O 1
ATOM 2110 N N . ILE A 1 265 ? -5.325 11.458 5.421 1.00 96.19 265 ILE A N 1
ATOM 2111 C CA . ILE A 1 265 ? -5.387 10.648 6.647 1.00 96.19 265 ILE A CA 1
ATOM 2112 C C . ILE A 1 265 ? -5.870 11.522 7.799 1.00 96.19 265 ILE A C 1
ATOM 2114 O O . ILE A 1 265 ? -6.831 11.140 8.463 1.00 96.19 265 ILE A O 1
ATOM 2118 N N . ILE A 1 266 ? -5.261 12.692 8.019 1.00 95.50 266 ILE A N 1
ATOM 2119 C CA . ILE A 1 266 ? -5.646 13.612 9.101 1.00 95.50 266 ILE A CA 1
ATOM 2120 C C . ILE A 1 266 ? -7.098 14.071 8.922 1.00 95.50 266 ILE A C 1
ATOM 2122 O O . ILE A 1 266 ? -7.890 14.007 9.863 1.00 95.50 266 ILE A O 1
ATOM 2126 N N . PHE A 1 267 ? -7.472 14.480 7.711 1.00 95.25 267 PHE A N 1
ATOM 2127 C CA . PHE A 1 267 ? -8.813 14.968 7.398 1.00 95.25 267 PHE A CA 1
ATOM 2128 C C . PHE A 1 267 ? -9.903 13.913 7.644 1.00 95.25 267 PHE A C 1
ATOM 2130 O O . PHE A 1 267 ? -10.847 14.155 8.399 1.00 95.25 267 PHE A O 1
ATOM 2137 N N . VAL A 1 268 ? -9.754 12.713 7.073 1.00 94.50 268 VAL A N 1
ATOM 2138 C CA . VAL A 1 268 ? -10.727 11.617 7.219 1.00 94.50 268 VAL A CA 1
ATOM 2139 C C . VAL A 1 268 ? -10.787 11.137 8.669 1.00 94.50 268 VAL A C 1
ATOM 2141 O O . VAL A 1 268 ? -11.865 10.847 9.181 1.00 94.50 268 VAL A O 1
ATOM 2144 N N . THR A 1 269 ? -9.649 11.117 9.361 1.00 93.88 269 THR A N 1
ATOM 2145 C CA . THR A 1 269 ? -9.541 10.829 10.796 1.00 93.88 269 THR A CA 1
ATOM 2146 C C . THR A 1 269 ? -10.398 11.807 11.614 1.00 93.88 269 THR A C 1
ATOM 2148 O O . THR A 1 269 ? -11.253 11.380 12.393 1.00 93.88 269 THR A O 1
ATOM 2151 N N . VAL A 1 270 ? -10.257 13.118 11.398 1.00 93.50 270 VAL A N 1
ATOM 2152 C CA . VAL A 1 270 ? -11.055 14.137 12.104 1.00 93.50 270 VAL A CA 1
ATOM 2153 C C . VAL A 1 270 ? -12.551 13.992 11.808 1.00 93.50 270 VAL A C 1
ATOM 2155 O O . VAL A 1 270 ? -13.354 14.000 12.744 1.00 93.50 270 VAL A O 1
ATOM 2158 N N . ILE A 1 271 ? -12.933 13.798 10.541 1.00 92.12 271 ILE A N 1
ATOM 2159 C CA . ILE A 1 271 ? -14.336 13.575 10.152 1.00 92.12 271 ILE A CA 1
ATOM 2160 C C . ILE A 1 271 ? -14.904 12.343 10.851 1.00 92.12 271 ILE A C 1
ATOM 2162 O O . ILE A 1 271 ? -15.981 12.408 11.444 1.00 92.12 271 ILE A O 1
ATOM 2166 N N . ASN A 1 272 ? -14.174 11.230 10.828 1.00 90.19 272 ASN A N 1
ATOM 2167 C CA . ASN A 1 272 ? -14.611 9.987 11.446 1.00 90.19 272 ASN A CA 1
ATOM 2168 C C . ASN A 1 272 ? -14.836 10.165 12.956 1.00 90.19 272 ASN A C 1
ATOM 2170 O O . ASN A 1 272 ? -15.864 9.752 13.488 1.00 90.19 272 ASN A O 1
ATOM 2174 N N . LEU A 1 273 ? -13.945 10.885 13.646 1.00 91.44 273 LEU A N 1
ATOM 2175 C CA . LEU A 1 273 ? -14.136 11.212 15.059 1.00 91.44 273 LEU A CA 1
ATOM 2176 C C . LEU A 1 273 ? -15.405 12.048 15.298 1.00 91.44 273 LEU A C 1
ATOM 2178 O O . LEU A 1 273 ? -16.127 11.801 16.267 1.00 91.44 273 LEU A O 1
ATOM 2182 N N . MET A 1 274 ? -15.685 13.039 14.445 1.00 90.81 274 MET A N 1
ATOM 2183 C CA . MET A 1 274 ? -16.900 13.858 14.546 1.00 90.81 274 MET A CA 1
ATOM 2184 C C . MET A 1 274 ? -18.169 13.021 14.350 1.00 90.81 274 MET A C 1
ATOM 2186 O O . MET A 1 274 ? -19.120 13.175 15.120 1.00 90.81 274 MET A O 1
ATOM 2190 N N . VAL A 1 275 ? -18.165 12.112 13.372 1.00 89.88 275 VAL A N 1
ATOM 2191 C CA . VAL A 1 275 ? -19.262 11.166 13.118 1.00 89.88 275 VAL A CA 1
ATOM 2192 C C . VAL A 1 275 ? -19.448 10.230 14.315 1.00 89.88 275 VAL A C 1
ATOM 2194 O O . VAL A 1 275 ? -20.542 10.143 14.870 1.00 89.88 275 VAL A O 1
ATOM 2197 N N . PHE A 1 276 ? -18.374 9.602 14.801 1.00 88.50 276 PHE A N 1
ATOM 2198 C CA . PHE A 1 276 ? -18.430 8.632 15.898 1.00 88.50 276 PHE A CA 1
ATOM 2199 C C . PHE A 1 276 ? -18.867 9.244 17.240 1.00 88.50 276 PHE A C 1
ATOM 2201 O O . PHE A 1 276 ? -19.524 8.596 18.060 1.00 88.50 276 PHE A O 1
ATOM 2208 N N . LYS A 1 277 ? -18.560 10.526 17.480 1.00 88.06 277 LYS A N 1
ATOM 2209 C CA . LYS A 1 277 ? -19.065 11.253 18.658 1.00 88.06 277 LYS A CA 1
ATOM 2210 C C . LYS A 1 277 ? -20.591 11.357 18.677 1.00 88.06 277 LYS A C 1
ATOM 2212 O O . LYS A 1 277 ? -21.162 11.313 19.760 1.00 88.06 277 LYS A O 1
ATOM 2217 N N . LYS A 1 278 ? -21.227 11.482 17.510 1.00 85.81 278 LYS A N 1
ATOM 2218 C CA . LYS A 1 278 ? -22.688 11.586 17.364 1.00 85.81 278 LYS A CA 1
ATOM 2219 C C . LYS A 1 278 ? -23.372 10.233 17.156 1.00 85.81 278 LYS A C 1
ATOM 2221 O O . LYS A 1 278 ? -24.590 10.158 17.231 1.00 85.81 278 LYS A O 1
ATOM 2226 N N . TYR A 1 279 ? -22.599 9.182 16.896 1.00 84.94 279 TYR A N 1
ATOM 2227 C CA . TYR A 1 279 ? -23.123 7.855 16.601 1.00 84.94 279 TYR A CA 1
ATOM 2228 C C . TYR A 1 279 ? -23.818 7.224 17.817 1.00 84.94 279 TYR A C 1
ATOM 2230 O O . TYR A 1 279 ? -23.265 7.225 18.927 1.00 84.94 279 TYR A O 1
ATOM 2238 N N . ASP A 1 280 ? -25.018 6.680 17.611 1.00 82.75 280 ASP A N 1
ATOM 2239 C CA . ASP A 1 280 ? -25.749 5.935 18.635 1.00 82.75 280 ASP A CA 1
ATOM 2240 C C . ASP A 1 280 ? -25.292 4.471 18.649 1.00 82.75 280 ASP A C 1
ATOM 2242 O O . ASP A 1 280 ? -25.540 3.691 17.733 1.00 82.75 280 ASP A O 1
ATOM 2246 N N . ILE A 1 281 ? -24.586 4.105 19.716 1.00 81.38 281 ILE A N 1
ATOM 2247 C CA . ILE A 1 281 ? -23.987 2.778 19.896 1.00 81.38 281 ILE A CA 1
ATOM 2248 C C . ILE A 1 281 ? -25.019 1.764 20.436 1.00 81.38 281 ILE A C 1
ATOM 2250 O O . ILE A 1 281 ? -24.800 0.548 20.379 1.00 81.38 281 ILE A O 1
ATOM 2254 N N . LEU A 1 282 ? -26.129 2.235 21.016 1.00 74.25 282 LEU A N 1
ATOM 2255 C CA . LEU A 1 282 ? -27.125 1.391 21.678 1.00 74.25 282 LEU A CA 1
ATOM 2256 C C . LEU A 1 282 ? -28.324 1.082 20.775 1.00 74.25 282 LEU A C 1
ATOM 2258 O O . LEU A 1 282 ? -28.832 -0.033 20.855 1.00 74.25 282 LEU A O 1
ATOM 2262 N N . ALA A 1 283 ? -28.720 1.999 19.889 1.00 66.62 283 ALA A N 1
ATOM 2263 C CA . ALA A 1 283 ? -29.919 1.841 19.059 1.00 66.62 283 ALA A CA 1
ATOM 2264 C C . ALA A 1 283 ? -29.841 0.727 17.994 1.00 66.62 283 ALA A C 1
ATOM 2266 O O . ALA A 1 283 ? -30.854 0.107 17.687 1.00 66.62 283 ALA A O 1
ATOM 2267 N N . ASN A 1 284 ? -28.660 0.420 17.448 1.00 54.84 284 ASN A N 1
ATOM 2268 C CA . ASN A 1 284 ? -28.522 -0.531 16.330 1.00 54.84 284 ASN A CA 1
ATOM 2269 C C . ASN A 1 284 ? -28.492 -2.020 16.734 1.00 54.84 284 ASN A C 1
ATOM 2271 O O . ASN A 1 284 ? -28.188 -2.862 15.900 1.00 54.84 284 ASN A O 1
ATOM 2275 N N . VAL A 1 285 ? -28.805 -2.365 17.988 1.00 50.41 285 VAL A N 1
ATOM 2276 C CA . VAL A 1 285 ? -28.942 -3.775 18.417 1.00 50.41 285 VAL A CA 1
ATOM 2277 C C . VAL A 1 285 ? -30.316 -4.355 18.046 1.00 50.41 285 VAL A C 1
ATOM 2279 O O . VAL A 1 285 ? -30.441 -5.563 17.922 1.00 50.41 285 VAL A O 1
ATOM 2282 N N . PHE A 1 286 ? -31.324 -3.507 17.813 1.00 43.94 286 PHE A N 1
ATOM 2283 C CA . PHE A 1 286 ? -32.726 -3.924 17.653 1.00 43.94 286 PHE A CA 1
ATOM 2284 C C . PHE A 1 286 ? -33.255 -3.846 16.212 1.00 43.94 286 PHE A C 1
ATOM 2286 O O . PHE A 1 286 ? -34.462 -3.785 16.012 1.00 43.94 286 PHE A O 1
ATOM 2293 N N . LYS A 1 287 ? -32.380 -3.760 15.202 1.00 44.34 287 LYS A N 1
ATOM 2294 C CA . LYS A 1 287 ? -32.805 -3.733 13.786 1.00 44.34 287 LYS A CA 1
ATOM 2295 C C . LYS A 1 287 ? -32.714 -5.082 13.073 1.00 44.34 287 LYS A C 1
ATOM 2297 O O . LYS A 1 287 ? -33.209 -5.175 11.956 1.00 44.34 287 LYS A O 1
ATOM 2302 N N . ASP A 1 288 ? -32.124 -6.081 13.725 1.00 41.88 288 ASP A N 1
ATOM 2303 C CA . ASP A 1 288 ? -31.956 -7.436 13.190 1.00 41.88 288 ASP A CA 1
ATOM 2304 C C . ASP A 1 288 ? -32.765 -8.491 13.989 1.00 41.88 288 ASP A C 1
ATOM 2306 O O . ASP A 1 288 ? -32.463 -9.682 13.914 1.00 41.88 288 ASP A O 1
ATOM 2310 N N . GLU A 1 289 ? -33.790 -8.059 14.740 1.00 37.62 289 GLU A N 1
ATOM 2311 C CA . GLU A 1 289 ? -34.908 -8.901 15.219 1.00 37.62 289 GLU A CA 1
ATOM 2312 C C . GLU A 1 289 ? -36.179 -8.559 14.431 1.00 37.62 289 GLU A C 1
ATOM 2314 O O . GLU A 1 289 ? -36.936 -9.501 14.102 1.00 37.62 289 GLU A O 1
#